Protein AF-A0A6S6RPP6-F1 (afdb_monomer)

Solvent-accessible surface area (backbone atoms only — not comparable to full-atom values): 10732 Å² total; per-residue (Å²): 109,76,65,58,56,52,51,53,47,49,50,55,47,52,50,54,51,51,52,49,51,51,53,51,51,51,51,50,54,52,52,52,51,51,48,52,54,50,53,50,51,50,50,52,51,50,53,52,51,52,52,36,47,52,51,14,30,54,49,13,56,74,74,65,35,52,59,58,68,84,47,103,83,62,79,74,79,58,44,93,80,40,60,35,50,61,6,25,57,53,43,49,52,52,48,51,54,50,65,72,45,61,87,49,77,77,96,42,72,66,59,54,51,51,51,54,50,50,53,53,54,56,55,54,73,74,55,88,81,84,82,76,88,71,85,78,91,66,79,90,72,78,73,95,61,80,90,58,82,60,62,66,60,55,53,53,52,52,50,54,52,50,49,56,53,50,55,54,51,52,53,54,52,50,54,55,53,57,58,66,73,78,114

pLDDT: mean 81.19, std 11.8, range [45.34, 96.12]

Radius of gyration: 47.16 Å; Cα contacts (8 Å, |Δi|>4): 83; chains: 1; bounding box: 105×40×124 Å

Foldseek 3Di:
DVVVVVVVQVVVVVVVLVVVLVVLVVVLVVLVVVLVVVQVVVLVVLVLVLVLLVVLLVVLVVVVFAAQPPDPPDDPPQDPSHGNNRHNPVSVVVSVVCVVCSPPRPPDPVSVVSVVVSVVSVVVSPDDDDDGPDDDPDDPDDPPDDPDDPVVVVVVVVVVVVVVVVVVVVVVVVVVVVVVVVD

Structure (mmCIF, N/CA/C/O backbone):
data_AF-A0A6S6RPP6-F1
#
_entry.id   AF-A0A6S6RPP6-F1
#
loop_
_atom_site.group_PDB
_atom_site.id
_atom_site.type_symbol
_atom_site.label_atom_id
_atom_site.label_alt_id
_atom_site.label_comp_id
_atom_site.label_asym_id
_atom_site.label_entity_id
_atom_site.label_seq_id
_atom_site.pdbx_PDB_ins_code
_atom_site.Cartn_x
_atom_site.Cartn_y
_atom_site.Cartn_z
_atom_site.occupancy
_atom_site.B_iso_or_equiv
_atom_site.auth_seq_id
_atom_site.auth_comp_id
_atom_site.auth_asym_id
_atom_site.auth_atom_id
_atom_site.pdbx_PDB_model_num
ATOM 1 N N . MET A 1 1 ? 20.295 -0.206 -37.609 1.00 62.44 1 MET A N 1
ATOM 2 C CA . MET A 1 1 ? 20.396 0.578 -36.353 1.00 62.44 1 MET A CA 1
ATOM 3 C C . MET A 1 1 ? 19.031 0.950 -35.762 1.00 62.44 1 MET A C 1
ATOM 5 O O . MET A 1 1 ? 18.807 0.695 -34.587 1.00 62.44 1 MET A O 1
ATOM 9 N N . SER A 1 2 ? 18.083 1.463 -36.558 1.00 70.12 2 SER A N 1
ATOM 10 C CA . SER A 1 2 ? 16.724 1.804 -36.088 1.00 70.12 2 SER A CA 1
ATOM 11 C C . SER A 1 2 ? 15.913 0.618 -35.533 1.00 70.12 2 SER A C 1
ATOM 13 O O . SER A 1 2 ? 15.072 0.816 -34.662 1.00 70.12 2 SER A O 1
ATOM 15 N N . GLY A 1 3 ? 16.157 -0.609 -36.012 1.00 77.38 3 GLY A N 1
ATOM 16 C CA . GLY A 1 3 ? 15.549 -1.833 -35.471 1.00 77.38 3 GLY A CA 1
ATOM 17 C C . GLY A 1 3 ? 16.047 -2.183 -34.064 1.00 77.38 3 GLY A C 1
ATOM 18 O O . GLY A 1 3 ? 15.238 -2.387 -33.166 1.00 77.38 3 GLY A O 1
ATOM 19 N N . TYR A 1 4 ? 17.367 -2.151 -33.848 1.00 80.69 4 TYR A N 1
ATOM 20 C CA . TYR A 1 4 ? 17.987 -2.437 -32.547 1.00 80.69 4 TYR A CA 1
ATOM 21 C C . TYR A 1 4 ? 17.535 -1.457 -31.457 1.00 80.69 4 TYR A C 1
ATOM 23 O O . TYR A 1 4 ? 17.132 -1.872 -30.377 1.00 80.69 4 TYR A O 1
ATOM 31 N N . LEU A 1 5 ? 17.493 -0.157 -31.766 1.00 79.44 5 LEU A N 1
ATOM 32 C CA . LEU A 1 5 ? 16.998 0.861 -30.830 1.00 79.44 5 LEU A CA 1
ATOM 33 C C . LEU A 1 5 ? 15.531 0.628 -30.440 1.00 79.44 5 LEU A C 1
ATOM 35 O O . LEU A 1 5 ? 15.146 0.859 -29.298 1.00 79.44 5 LEU A O 1
ATOM 39 N N . ARG A 1 6 ? 14.712 0.133 -31.376 1.00 80.62 6 ARG A N 1
ATOM 40 C CA . ARG A 1 6 ? 13.305 -0.204 -31.125 1.00 80.62 6 ARG A CA 1
ATOM 41 C C . ARG A 1 6 ? 13.165 -1.432 -30.229 1.00 80.62 6 ARG A C 1
ATOM 43 O O . ARG A 1 6 ? 12.315 -1.414 -29.348 1.00 80.62 6 ARG A O 1
ATOM 50 N N . TYR A 1 7 ? 14.013 -2.438 -30.441 1.00 84.38 7 TYR A N 1
ATOM 51 C CA . TYR A 1 7 ? 14.084 -3.652 -29.628 1.00 84.38 7 TYR A CA 1
ATOM 52 C C . TYR A 1 7 ? 14.527 -3.352 -28.190 1.00 84.38 7 TYR A C 1
ATOM 54 O O . TYR A 1 7 ? 13.854 -3.727 -27.232 1.00 84.38 7 TYR A O 1
ATOM 62 N N . VAL A 1 8 ? 15.605 -2.583 -28.020 1.00 83.88 8 VAL A N 1
ATOM 63 C CA . VAL A 1 8 ? 16.066 -2.155 -26.692 1.00 83.88 8 VAL A CA 1
ATOM 64 C C . VAL A 1 8 ? 14.991 -1.314 -25.999 1.00 83.88 8 VAL A C 1
ATOM 66 O O . VAL A 1 8 ? 14.652 -1.569 -24.846 1.00 83.88 8 VAL A O 1
ATOM 69 N N . ALA A 1 9 ? 14.370 -0.370 -26.714 1.00 82.75 9 ALA A N 1
ATOM 70 C CA . ALA A 1 9 ? 13.285 0.436 -26.161 1.00 82.75 9 ALA A CA 1
ATOM 71 C C . ALA A 1 9 ? 12.043 -0.395 -25.785 1.00 82.7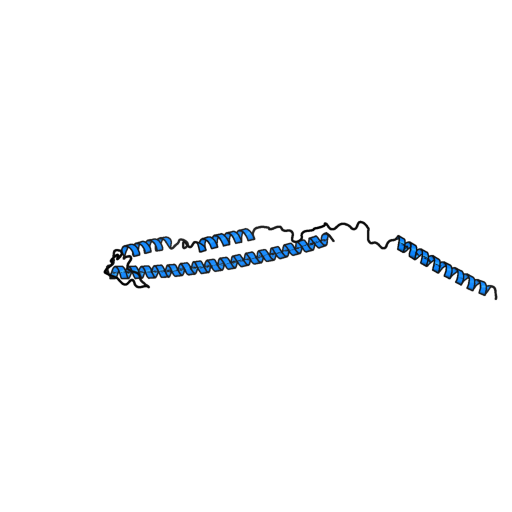5 9 ALA A C 1
ATOM 73 O O . ALA A 1 9 ? 11.370 -0.057 -24.810 1.00 82.75 9 ALA A O 1
ATOM 74 N N . SER A 1 10 ? 11.710 -1.463 -26.521 1.00 84.50 10 SER A N 1
ATOM 75 C CA . SER A 1 10 ? 10.608 -2.356 -26.144 1.00 84.50 10 SER A CA 1
ATOM 76 C C . SER A 1 10 ? 10.938 -3.199 -24.920 1.00 84.50 10 SER A C 1
ATOM 78 O O . SER A 1 10 ? 10.072 -3.339 -24.060 1.00 84.50 10 SER A O 1
ATOM 80 N N . ASN A 1 11 ? 12.170 -3.698 -24.808 1.00 86.06 11 ASN A N 1
ATOM 81 C CA . ASN A 1 11 ? 12.598 -4.508 -23.669 1.00 86.06 11 ASN A CA 1
ATOM 82 C C . ASN A 1 11 ? 12.590 -3.686 -22.379 1.00 86.06 11 ASN A C 1
ATOM 84 O O . ASN A 1 11 ? 11.924 -4.070 -21.423 1.00 86.06 11 ASN A O 1
ATOM 88 N N . ILE A 1 12 ? 13.198 -2.494 -22.400 1.00 85.31 12 ILE A N 1
ATOM 89 C CA . ILE A 1 12 ? 13.186 -1.562 -21.261 1.00 85.31 12 ILE A CA 1
ATOM 90 C C . ILE A 1 12 ? 11.746 -1.217 -20.860 1.00 85.31 12 ILE A C 1
ATOM 92 O O . ILE A 1 12 ? 11.405 -1.175 -19.680 1.00 85.31 12 ILE A O 1
ATOM 96 N N . ARG A 1 13 ? 10.858 -0.995 -21.839 1.00 85.12 13 ARG A N 1
ATOM 97 C CA . ARG A 1 13 ? 9.445 -0.714 -21.557 1.00 85.12 13 ARG A CA 1
ATOM 98 C C . ARG A 1 13 ? 8.756 -1.892 -20.866 1.00 85.12 13 ARG A C 1
ATOM 100 O O . ARG A 1 13 ? 7.974 -1.665 -19.944 1.00 85.12 13 ARG A O 1
ATOM 107 N N . GLN A 1 14 ? 8.990 -3.120 -21.327 1.00 86.56 14 GLN A N 1
ATOM 108 C CA . GLN A 1 14 ? 8.406 -4.317 -20.719 1.00 86.56 14 GLN A CA 1
ATOM 109 C C . GLN A 1 14 ? 8.928 -4.532 -19.298 1.00 86.56 14 GLN A C 1
ATOM 111 O O . GLN A 1 14 ? 8.128 -4.809 -18.408 1.00 86.56 14 GLN A O 1
ATOM 116 N N . GLU A 1 15 ? 10.226 -4.336 -19.077 1.00 87.00 15 GLU A N 1
ATOM 117 C CA . GLU A 1 15 ? 10.868 -4.485 -17.772 1.00 87.00 15 GLU A CA 1
ATOM 118 C C . GLU A 1 15 ? 10.323 -3.483 -16.750 1.00 87.00 15 GLU A C 1
ATOM 120 O O . GLU A 1 15 ? 9.789 -3.891 -15.721 1.00 87.00 15 GLU A O 1
ATOM 125 N N . ILE A 1 16 ? 10.310 -2.188 -17.080 1.00 87.12 16 ILE A N 1
ATOM 126 C CA . ILE A 1 16 ? 9.739 -1.146 -16.210 1.00 87.12 16 ILE A CA 1
ATOM 127 C C . ILE A 1 16 ? 8.251 -1.408 -15.943 1.00 87.12 16 ILE A C 1
ATOM 129 O O . ILE A 1 16 ? 7.768 -1.212 -14.828 1.00 87.12 16 ILE A O 1
ATOM 133 N N . LYS A 1 17 ? 7.492 -1.866 -16.949 1.00 86.69 17 LYS A N 1
ATOM 134 C CA . LYS A 1 17 ? 6.076 -2.215 -16.766 1.00 86.69 17 LYS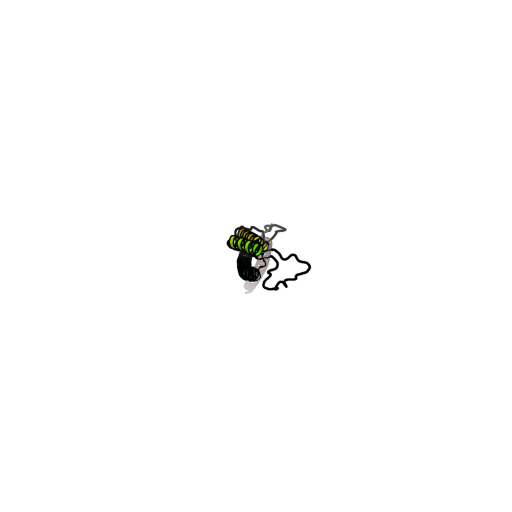 A CA 1
ATOM 135 C C . LYS A 1 17 ? 5.912 -3.393 -15.802 1.00 86.69 17 LYS A C 1
ATOM 137 O O . LYS A 1 17 ? 5.025 -3.356 -14.949 1.00 86.69 17 LYS A O 1
ATOM 142 N N . ALA A 1 18 ? 6.741 -4.427 -15.926 1.00 87.81 18 ALA A N 1
ATOM 143 C CA . ALA A 1 18 ? 6.726 -5.579 -15.032 1.00 87.81 18 ALA A CA 1
ATOM 144 C C . ALA A 1 18 ? 7.113 -5.184 -13.600 1.00 87.81 18 ALA A C 1
ATOM 146 O O . ALA A 1 18 ? 6.423 -5.566 -12.652 1.00 87.81 18 ALA A O 1
ATOM 147 N N . GLU A 1 19 ? 8.152 -4.366 -13.441 1.00 88.88 19 GLU A N 1
ATOM 148 C CA . GLU A 1 19 ? 8.603 -3.859 -12.147 1.00 88.88 19 GLU A CA 1
ATOM 149 C C . GLU A 1 19 ? 7.535 -2.985 -11.478 1.00 88.88 19 GLU A C 1
ATOM 151 O O . GLU A 1 19 ? 7.206 -3.191 -10.307 1.00 88.88 19 GLU A O 1
ATOM 156 N N . LEU A 1 20 ? 6.911 -2.069 -12.225 1.00 87.69 20 LEU A N 1
ATOM 157 C CA . LEU A 1 20 ? 5.833 -1.232 -11.705 1.00 87.69 20 LEU A CA 1
ATOM 158 C C . LEU A 1 20 ? 4.632 -2.076 -11.270 1.00 87.69 20 LEU A C 1
ATOM 160 O O . LEU A 1 20 ? 4.107 -1.877 -10.176 1.00 87.69 20 LEU A O 1
ATOM 164 N N . ASN A 1 21 ? 4.220 -3.050 -12.085 1.00 88.12 21 ASN A N 1
ATOM 165 C CA . ASN A 1 21 ? 3.129 -3.959 -11.739 1.00 88.12 21 ASN A CA 1
ATOM 166 C C . ASN A 1 21 ? 3.441 -4.768 -10.477 1.00 88.12 21 ASN A C 1
ATOM 168 O O . ASN A 1 21 ? 2.568 -4.930 -9.621 1.00 88.12 21 ASN A O 1
ATOM 172 N N . LYS A 1 22 ? 4.682 -5.244 -10.335 1.00 90.19 22 LYS A N 1
ATOM 173 C CA . LYS A 1 22 ? 5.153 -5.935 -9.131 1.00 90.19 22 LYS A CA 1
ATOM 174 C C . LYS A 1 22 ? 5.079 -5.015 -7.915 1.00 90.19 22 LYS A C 1
ATOM 176 O O . LYS A 1 22 ? 4.517 -5.414 -6.898 1.00 90.19 22 LYS A O 1
ATOM 181 N N . LYS A 1 23 ? 5.562 -3.776 -8.031 1.00 90.00 23 LYS A N 1
ATOM 182 C CA . LYS A 1 23 ? 5.540 -2.787 -6.945 1.00 90.00 23 LYS A CA 1
ATOM 183 C C . LYS A 1 23 ? 4.114 -2.402 -6.542 1.00 90.00 23 LYS A C 1
ATOM 185 O O . LYS A 1 23 ? 3.812 -2.364 -5.354 1.00 90.00 23 LYS A O 1
ATOM 190 N N . ILE A 1 24 ? 3.213 -2.193 -7.505 1.00 89.94 24 ILE A N 1
ATOM 191 C CA . ILE A 1 24 ? 1.785 -1.940 -7.246 1.00 89.94 24 ILE A CA 1
ATOM 192 C C . ILE A 1 24 ? 1.150 -3.144 -6.544 1.00 89.94 24 ILE A C 1
ATOM 194 O O . ILE A 1 24 ? 0.452 -2.974 -5.547 1.00 89.94 24 ILE A O 1
ATOM 198 N N . ALA A 1 25 ? 1.400 -4.368 -7.020 1.00 90.06 25 ALA A N 1
ATOM 199 C CA . ALA A 1 25 ? 0.863 -5.576 -6.397 1.00 90.06 25 ALA A CA 1
ATOM 200 C C . ALA A 1 25 ? 1.354 -5.742 -4.950 1.00 90.06 25 ALA A C 1
ATOM 202 O O . ALA A 1 25 ? 0.546 -6.006 -4.060 1.00 90.06 25 ALA A O 1
ATOM 203 N N . GLN A 1 26 ? 2.648 -5.524 -4.703 1.00 92.31 26 GLN A N 1
ATOM 204 C CA . GLN A 1 26 ? 3.227 -5.521 -3.359 1.00 92.31 26 GLN A CA 1
ATOM 205 C C . GLN A 1 26 ? 2.580 -4.452 -2.471 1.00 92.31 26 GLN A C 1
ATOM 207 O O . GLN A 1 26 ? 2.169 -4.757 -1.352 1.00 92.31 26 GLN A O 1
ATOM 212 N N . GLN A 1 27 ? 2.406 -3.230 -2.983 1.00 91.62 27 GLN A N 1
ATOM 213 C CA . GLN A 1 27 ? 1.770 -2.138 -2.247 1.00 91.62 27 GLN A CA 1
ATOM 214 C C . GLN A 1 27 ? 0.307 -2.447 -1.899 1.00 91.62 27 GLN A C 1
ATOM 216 O O . GLN A 1 27 ? -0.134 -2.145 -0.790 1.00 91.62 27 GLN A O 1
ATOM 221 N N . ILE A 1 28 ? -0.445 -3.082 -2.804 1.00 91.12 28 ILE A N 1
ATOM 222 C CA . ILE A 1 28 ? -1.824 -3.522 -2.542 1.00 91.12 28 ILE A CA 1
ATOM 223 C C . ILE A 1 28 ? -1.850 -4.538 -1.400 1.00 91.12 28 ILE A C 1
ATOM 225 O O . ILE A 1 28 ? -2.655 -4.391 -0.481 1.00 91.12 28 ILE A O 1
ATOM 229 N N . VAL A 1 29 ? -0.987 -5.559 -1.444 1.00 93.69 29 VAL A N 1
ATOM 230 C CA . VAL A 1 29 ? -0.919 -6.594 -0.399 1.00 93.69 29 VAL A CA 1
ATOM 231 C C . VAL A 1 29 ? -0.558 -5.973 0.948 1.00 93.69 29 VAL A C 1
ATOM 233 O O . VAL A 1 29 ? -1.244 -6.215 1.937 1.00 93.69 29 VAL A O 1
ATOM 236 N N . TYR A 1 30 ? 0.457 -5.110 0.973 1.00 93.56 30 TYR A N 1
ATOM 237 C CA . TYR A 1 30 ? 0.883 -4.400 2.174 1.00 93.56 30 TYR A CA 1
ATOM 238 C C . TYR A 1 30 ? -0.234 -3.536 2.774 1.00 93.56 30 TYR A C 1
ATOM 240 O O . TYR A 1 30 ? -0.538 -3.635 3.964 1.00 93.56 30 TYR A O 1
ATOM 248 N N . THR A 1 31 ? -0.886 -2.720 1.943 1.00 91.88 31 THR A N 1
ATOM 249 C CA . THR A 1 31 ? -1.951 -1.808 2.383 1.00 91.88 31 THR A CA 1
ATOM 250 C C . THR A 1 31 ? -3.172 -2.583 2.881 1.00 91.88 31 THR A C 1
ATOM 252 O O . THR A 1 31 ? -3.729 -2.241 3.921 1.00 91.88 31 THR A O 1
ATOM 255 N N . LYS A 1 32 ? -3.553 -3.676 2.205 1.00 93.56 32 LYS A N 1
ATOM 256 C CA . LYS A 1 32 ? -4.620 -4.576 2.672 1.00 93.56 32 LYS A CA 1
ATOM 257 C C . LYS A 1 32 ? -4.276 -5.245 4.001 1.00 93.56 32 LYS A C 1
ATOM 259 O O . LYS A 1 32 ? -5.134 -5.314 4.875 1.00 93.56 32 LYS A O 1
ATOM 264 N N . GLY A 1 33 ? -3.035 -5.700 4.175 1.00 93.75 33 GLY A N 1
ATOM 265 C CA . GLY A 1 33 ? -2.568 -6.260 5.444 1.00 93.75 33 GLY A CA 1
ATOM 266 C C . GLY A 1 33 ? -2.694 -5.251 6.586 1.00 93.7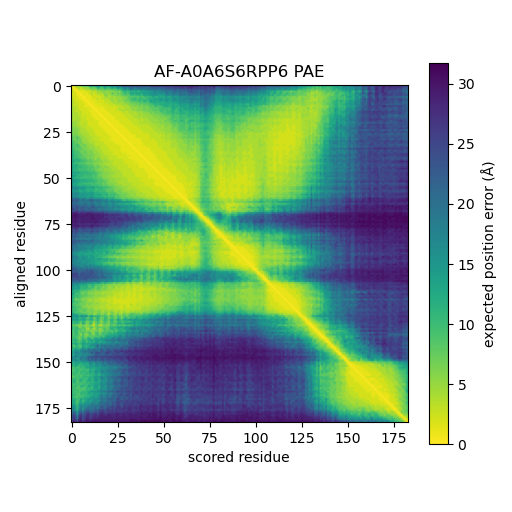5 33 GLY A C 1
ATOM 267 O O . GLY A 1 33 ? -3.302 -5.550 7.613 1.00 93.75 33 GLY A O 1
ATOM 268 N N . LYS A 1 34 ? -2.216 -4.019 6.374 1.00 92.62 34 LYS A N 1
ATOM 269 C CA . LYS A 1 34 ? -2.374 -2.916 7.335 1.00 92.62 34 LYS A CA 1
ATOM 270 C C . LYS A 1 34 ? -3.835 -2.621 7.667 1.00 92.62 34 LYS A C 1
ATOM 272 O O . LYS A 1 34 ? -4.165 -2.469 8.841 1.00 92.62 34 LYS A O 1
ATOM 277 N N . TYR A 1 35 ? -4.702 -2.579 6.658 1.00 92.62 35 TYR A N 1
ATOM 278 C CA . TYR A 1 35 ? -6.136 -2.364 6.839 1.00 92.62 35 TYR A CA 1
ATOM 279 C C . TYR A 1 35 ? -6.765 -3.413 7.765 1.00 92.62 35 TYR A C 1
ATOM 281 O O . TYR A 1 35 ? -7.450 -3.060 8.722 1.00 92.62 35 TYR A O 1
ATOM 289 N N . VAL A 1 36 ? -6.489 -4.701 7.533 1.00 92.19 36 VAL A N 1
ATOM 290 C CA . VAL A 1 36 ? -7.039 -5.803 8.344 1.00 92.19 36 VAL A CA 1
ATOM 291 C C . VAL A 1 36 ? -6.539 -5.750 9.786 1.00 92.19 36 VAL A C 1
ATOM 293 O O . VAL A 1 36 ? -7.332 -5.930 10.713 1.00 92.19 36 VAL A O 1
ATOM 296 N N . ILE A 1 37 ? -5.249 -5.464 9.989 1.00 93.31 37 ILE A N 1
ATOM 297 C CA . ILE A 1 37 ? -4.667 -5.308 11.329 1.00 93.31 37 ILE A CA 1
ATOM 298 C C . ILE A 1 37 ? -5.378 -4.179 12.073 1.00 93.31 37 ILE A C 1
ATOM 300 O O . ILE A 1 37 ? -5.826 -4.374 13.202 1.00 93.31 37 ILE A O 1
ATOM 304 N N . LYS A 1 38 ? -5.540 -3.020 11.427 1.00 90.94 38 LYS A N 1
ATOM 305 C CA . LYS A 1 38 ? -6.182 -1.862 12.047 1.00 90.94 38 LYS A CA 1
ATOM 306 C C . LYS A 1 38 ? -7.656 -2.117 12.357 1.00 90.94 38 LYS A C 1
ATOM 308 O O . LYS A 1 38 ? -8.106 -1.832 13.463 1.00 90.94 38 LYS A O 1
ATOM 313 N N . LEU A 1 39 ? -8.388 -2.715 11.420 1.00 90.44 39 LEU A N 1
ATOM 314 C CA . LEU A 1 39 ? -9.785 -3.097 11.612 1.00 90.44 39 LEU A CA 1
ATOM 315 C C . LEU A 1 39 ? -9.945 -4.069 12.788 1.00 90.44 39 LEU A C 1
ATOM 317 O O . LEU A 1 39 ? -10.844 -3.905 13.609 1.00 90.44 39 LEU A O 1
ATOM 321 N N . THR A 1 40 ? -9.050 -5.049 12.909 1.00 90.50 40 THR A N 1
ATOM 322 C CA . THR A 1 40 ? -9.052 -6.002 14.028 1.00 90.50 40 THR A CA 1
ATOM 323 C C . THR A 1 40 ? -8.732 -5.316 15.354 1.00 90.50 40 THR A C 1
ATOM 325 O O . THR A 1 40 ? -9.429 -5.538 16.342 1.00 90.50 40 THR A O 1
ATOM 328 N N . ALA A 1 41 ? -7.725 -4.441 15.383 1.00 91.12 41 ALA A N 1
ATOM 329 C CA . ALA A 1 41 ? -7.368 -3.675 16.574 1.00 91.12 41 ALA A CA 1
ATOM 330 C C . ALA A 1 41 ? -8.535 -2.800 17.055 1.00 91.12 41 ALA A C 1
ATOM 332 O O . ALA A 1 41 ? -8.844 -2.783 18.245 1.00 91.12 41 ALA A O 1
ATOM 333 N N . LEU A 1 42 ? -9.234 -2.144 16.128 1.00 88.94 42 LEU A N 1
ATOM 334 C CA . LEU A 1 42 ? -10.382 -1.301 16.437 1.00 88.94 42 LEU A CA 1
ATOM 335 C C . LEU A 1 42 ? -11.575 -2.119 16.945 1.00 88.94 42 LEU A C 1
ATOM 337 O O . LEU A 1 42 ? -12.190 -1.741 17.937 1.00 88.94 42 LEU A O 1
ATOM 341 N N . LYS A 1 43 ? -11.853 -3.283 16.344 1.00 88.50 43 LYS A N 1
ATOM 342 C CA . LYS A 1 43 ? -12.854 -4.233 16.862 1.00 88.50 43 LYS A CA 1
ATOM 343 C C . LYS A 1 43 ? -12.523 -4.696 18.280 1.00 88.50 43 LYS A C 1
ATOM 345 O O . LYS A 1 43 ? -13.406 -4.734 19.133 1.00 88.50 43 LYS A O 1
ATOM 350 N N . ASN A 1 44 ? -11.257 -5.004 18.553 1.00 90.25 44 ASN A N 1
ATOM 351 C CA . ASN A 1 44 ? -10.810 -5.407 19.885 1.00 90.25 44 ASN A CA 1
ATOM 352 C C . ASN A 1 44 ? -10.962 -4.273 20.903 1.00 90.25 44 ASN A C 1
ATOM 354 O O . ASN A 1 44 ? -11.497 -4.504 21.986 1.00 90.25 44 ASN A O 1
ATOM 358 N N . ALA A 1 45 ? -10.552 -3.054 20.548 1.00 88.81 45 ALA A N 1
ATOM 359 C CA . ALA A 1 45 ? -10.722 -1.875 21.392 1.00 88.81 45 ALA A CA 1
ATOM 360 C C . ALA A 1 45 ? -12.203 -1.610 21.693 1.00 88.81 45 ALA A C 1
ATOM 362 O O . ALA A 1 45 ? -12.569 -1.382 22.843 1.00 88.81 45 ALA A O 1
ATOM 363 N N . ASN A 1 46 ? -13.069 -1.728 20.684 1.00 87.94 46 ASN A N 1
ATOM 364 C CA . ASN A 1 46 ? -14.507 -1.546 20.848 1.00 87.94 46 ASN A CA 1
ATOM 365 C C . ASN A 1 46 ? -15.115 -2.639 21.745 1.00 87.94 46 ASN A C 1
ATOM 367 O O . ASN A 1 46 ? -15.885 -2.340 22.653 1.00 87.94 46 ASN A O 1
ATOM 371 N N . ARG A 1 47 ? -14.691 -3.902 21.586 1.00 89.00 47 ARG A N 1
ATOM 372 C CA . ARG A 1 47 ? -15.086 -5.007 22.478 1.00 89.00 47 ARG A CA 1
ATOM 373 C C . ARG A 1 47 ? -14.713 -4.720 23.932 1.00 89.00 47 ARG A C 1
ATOM 375 O O . ARG A 1 47 ? -15.532 -4.940 24.819 1.00 89.00 47 ARG A O 1
ATOM 382 N N . VAL A 1 48 ? -13.499 -4.229 24.180 1.00 90.00 48 VAL A N 1
ATOM 383 C CA . VAL A 1 48 ? -13.053 -3.838 25.527 1.00 90.00 48 VAL A CA 1
ATOM 384 C C . VAL A 1 48 ? -13.891 -2.673 26.055 1.00 90.00 48 VAL A C 1
ATOM 386 O O . VAL A 1 48 ? -14.359 -2.737 27.189 1.00 90.00 48 VAL A O 1
ATOM 389 N N . ALA A 1 49 ? -14.144 -1.648 25.239 1.00 87.38 49 ALA A N 1
ATOM 390 C CA . ALA A 1 49 ? -14.962 -0.498 25.619 1.00 87.38 49 ALA A CA 1
ATOM 391 C C . ALA A 1 49 ? -16.402 -0.896 25.983 1.00 87.38 49 ALA A C 1
ATOM 393 O O . ALA A 1 49 ? -16.930 -0.414 26.982 1.00 87.38 49 ALA A O 1
ATOM 394 N N . VAL A 1 50 ? -17.017 -1.817 25.234 1.00 89.44 50 VAL A N 1
ATOM 395 C CA . VAL A 1 50 ? -18.351 -2.362 25.538 1.00 89.44 50 VAL A CA 1
ATOM 396 C C . VAL A 1 50 ? -18.357 -3.097 26.876 1.00 89.44 50 VAL A C 1
ATOM 398 O O . VAL A 1 50 ? -19.260 -2.884 27.679 1.00 89.44 50 VAL A O 1
ATOM 401 N N . GLN A 1 51 ? -17.354 -3.937 27.147 1.00 90.12 51 GLN A N 1
ATOM 402 C CA . GLN A 1 51 ? -17.260 -4.649 28.427 1.00 90.12 51 GLN A CA 1
ATOM 403 C C . GLN A 1 51 ? -17.075 -3.680 29.599 1.00 90.12 51 GLN A C 1
ATOM 405 O O . GLN A 1 51 ? -17.775 -3.786 30.603 1.00 90.12 51 GLN A O 1
ATOM 410 N N . ARG A 1 52 ? -16.206 -2.675 29.441 1.00 89.62 52 ARG A N 1
ATOM 411 C CA . ARG A 1 52 ? -16.044 -1.607 30.436 1.00 89.62 52 ARG A CA 1
ATOM 412 C C . ARG A 1 52 ? -17.353 -0.859 30.676 1.00 89.62 52 ARG A C 1
A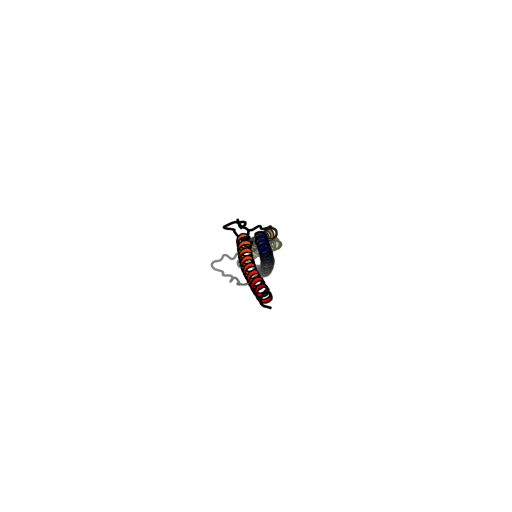TOM 414 O O . ARG A 1 52 ? -17.734 -0.666 31.821 1.00 89.62 52 ARG A O 1
ATOM 421 N N . LEU A 1 53 ? -18.087 -0.524 29.614 1.00 89.81 53 LEU A N 1
ATOM 422 C CA . LEU A 1 53 ? -19.373 0.165 29.713 1.00 89.81 53 LEU A CA 1
ATOM 423 C C . LEU A 1 53 ? -20.440 -0.679 30.431 1.00 89.81 53 LEU A C 1
ATOM 425 O O . LEU A 1 53 ? -21.204 -0.138 31.228 1.00 89.81 53 LEU A O 1
ATOM 429 N N . LYS A 1 54 ? -20.478 -1.997 30.191 1.00 91.06 54 LYS A N 1
ATOM 430 C CA . LYS A 1 54 ? -21.359 -2.935 30.911 1.00 91.06 54 LYS A CA 1
ATOM 431 C C . LYS A 1 54 ? -21.027 -3.002 32.402 1.00 91.06 54 LYS A C 1
ATOM 433 O O . LYS A 1 54 ? -21.936 -2.964 33.232 1.00 91.06 54 LYS A O 1
ATOM 438 N N . ASN A 1 55 ? -19.741 -3.039 32.744 1.00 90.94 55 ASN A N 1
ATOM 439 C CA . ASN A 1 55 ? -19.289 -3.022 34.134 1.00 90.94 55 ASN A CA 1
ATOM 440 C C . ASN A 1 55 ? -19.654 -1.693 34.813 1.00 90.94 55 ASN A C 1
ATOM 442 O O . ASN A 1 55 ? -20.302 -1.712 35.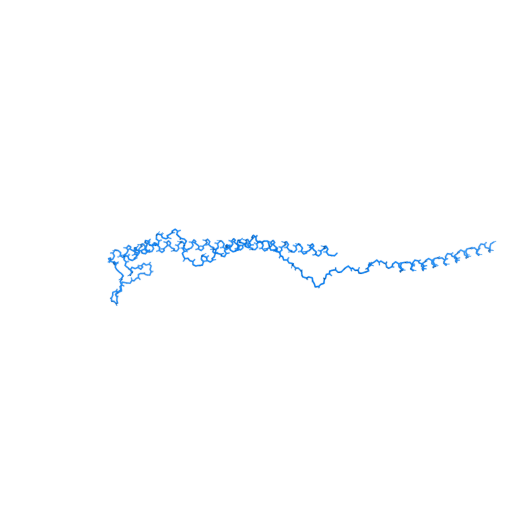856 1.00 90.94 55 ASN A O 1
ATOM 446 N N . SER A 1 56 ? -19.358 -0.551 34.181 1.00 88.50 56 SER A N 1
ATOM 447 C CA . SER A 1 56 ? -19.778 0.781 34.644 1.00 88.50 56 SER A CA 1
ATOM 448 C C . SER A 1 56 ? -21.285 0.871 34.875 1.00 88.50 56 SER A C 1
ATOM 450 O O . SER A 1 56 ? -21.724 1.398 35.892 1.00 88.50 56 SER A O 1
ATOM 452 N N . LEU A 1 57 ? -22.097 0.335 33.957 1.00 90.06 57 LEU A N 1
ATOM 453 C CA . LEU A 1 57 ? -23.552 0.313 34.100 1.00 90.06 57 LEU A CA 1
ATOM 454 C C . LEU A 1 57 ? -23.988 -0.496 35.330 1.00 90.06 57 LEU A C 1
ATOM 456 O O . LEU A 1 57 ? -24.824 -0.025 36.099 1.00 90.06 57 LEU A O 1
ATOM 460 N N . THR A 1 58 ? -23.401 -1.677 35.531 1.00 89.38 58 THR A N 1
ATOM 461 C CA . THR A 1 58 ? -23.696 -2.557 36.675 1.00 89.38 58 THR A CA 1
ATOM 462 C C . THR A 1 58 ? -23.328 -1.883 37.999 1.00 89.38 58 THR A C 1
ATOM 464 O O . THR A 1 58 ? -24.111 -1.906 38.951 1.00 89.38 58 THR A O 1
ATOM 467 N N . ILE A 1 59 ? -22.169 -1.222 38.053 1.00 86.81 59 ILE A N 1
ATOM 468 C CA . ILE A 1 59 ? -21.717 -0.482 39.236 1.00 86.81 59 ILE A CA 1
ATOM 469 C C . ILE A 1 59 ? -22.655 0.702 39.496 1.00 86.81 59 ILE A C 1
ATOM 471 O O . ILE A 1 59 ? -23.172 0.821 40.603 1.00 86.81 59 ILE A O 1
ATOM 475 N N . ALA A 1 60 ? -22.956 1.521 38.479 1.00 86.81 60 ALA A N 1
ATOM 476 C CA . ALA A 1 60 ? -23.849 2.677 38.598 1.00 86.81 60 ALA A CA 1
ATOM 477 C C . ALA A 1 60 ? -25.257 2.289 39.085 1.00 86.81 60 ALA A C 1
ATOM 479 O O . ALA A 1 60 ? -25.838 2.985 39.919 1.00 86.81 60 ALA A O 1
ATOM 480 N N . GLN A 1 61 ? -25.793 1.159 38.608 1.00 87.56 61 GLN A N 1
ATOM 481 C CA . GLN A 1 61 ? -27.054 0.595 39.099 1.00 87.56 61 GLN A CA 1
ATOM 482 C C . GLN A 1 61 ? -26.955 0.162 40.566 1.00 87.56 61 GLN A C 1
ATOM 484 O O . GLN A 1 61 ? -27.867 0.446 41.339 1.00 87.56 61 GLN A O 1
ATOM 489 N N . SER A 1 62 ? -25.844 -0.469 40.955 1.00 86.69 62 SER A N 1
ATOM 490 C CA . SER A 1 62 ? -25.618 -0.958 42.322 1.00 86.69 62 SER A CA 1
ATOM 491 C C . SER A 1 62 ? -25.483 0.178 43.339 1.00 86.69 62 SER A C 1
ATOM 493 O O . SER A 1 62 ? -25.990 0.067 44.451 1.00 86.69 62 SER A O 1
ATOM 495 N N . VAL A 1 63 ? -24.853 1.293 42.956 1.00 84.62 63 VAL A N 1
ATOM 496 C CA . VAL A 1 63 ? -24.718 2.489 43.809 1.00 84.62 63 VAL A CA 1
ATOM 497 C C . VAL A 1 63 ? -25.908 3.454 43.703 1.00 84.62 63 VAL A C 1
ATOM 499 O O . VAL A 1 63 ? -25.913 4.504 44.339 1.00 84.62 63 VAL A O 1
ATOM 502 N N . GLY A 1 64 ? -26.926 3.127 42.898 1.00 81.50 64 GLY A N 1
ATOM 503 C CA . GLY A 1 64 ? -28.141 3.935 42.752 1.00 81.50 64 GLY A CA 1
ATOM 504 C C . GLY A 1 64 ? -27.971 5.242 41.963 1.00 81.50 64 GLY A C 1
ATOM 505 O O . GLY A 1 64 ? -28.839 6.115 42.024 1.00 81.50 64 GLY A O 1
ATOM 506 N N . VAL A 1 65 ? -26.889 5.392 41.194 1.00 82.56 65 VAL A N 1
ATOM 507 C CA . VAL A 1 65 ? -26.596 6.598 40.404 1.00 82.56 65 VAL A CA 1
ATOM 508 C C . VAL A 1 65 ? -27.341 6.536 39.068 1.00 82.56 65 VAL A C 1
ATOM 510 O O . VAL A 1 65 ? -26.855 5.999 38.073 1.00 82.56 65 VAL A O 1
ATOM 513 N N . LYS A 1 66 ? -28.562 7.084 39.047 1.00 80.81 66 LYS A N 1
ATOM 514 C CA . LYS A 1 66 ? -29.446 7.054 37.863 1.00 80.81 66 LYS A CA 1
ATOM 515 C C . LYS A 1 66 ? -29.183 8.175 36.857 1.00 80.81 66 LYS A C 1
ATOM 517 O O . LYS A 1 66 ? -29.164 7.925 35.654 1.00 80.81 66 LYS A O 1
ATOM 522 N N . LYS A 1 67 ? -28.984 9.398 37.354 1.00 81.25 67 LYS A N 1
ATOM 523 C CA . LYS A 1 67 ? -28.784 10.621 36.559 1.00 81.25 67 LYS A CA 1
ATOM 524 C C . LYS A 1 67 ? -27.310 11.041 36.572 1.00 81.25 67 LYS A C 1
ATOM 526 O O . LYS A 1 67 ? -26.604 10.644 37.500 1.00 81.25 67 LYS A O 1
ATOM 531 N N . PRO A 1 68 ? -26.857 11.851 35.595 1.00 80.25 68 PRO A N 1
ATOM 532 C CA . PRO A 1 68 ? -25.501 12.379 35.596 1.00 80.25 68 PRO A CA 1
ATOM 533 C C . PRO A 1 68 ? -25.218 13.109 36.909 1.00 80.25 68 PRO A C 1
ATOM 535 O O . PRO A 1 68 ? -25.998 13.978 37.315 1.00 80.25 68 PRO A O 1
ATOM 538 N N . VAL A 1 69 ? -24.122 12.762 37.578 1.00 70.88 69 VAL A N 1
ATOM 539 C CA . VAL A 1 69 ? -23.710 13.449 38.805 1.00 70.88 69 VAL A CA 1
ATOM 540 C C . VAL A 1 69 ? -23.039 14.759 38.421 1.00 70.88 69 VAL A C 1
ATOM 542 O O . VAL A 1 69 ? -21.857 14.832 38.114 1.00 70.88 69 VAL A O 1
ATOM 545 N N . SER A 1 70 ? -23.840 15.816 38.383 1.00 59.62 70 SER A N 1
ATOM 546 C CA . SER A 1 70 ? -23.367 17.183 38.210 1.00 59.62 70 SER A CA 1
ATOM 547 C C . SER A 1 70 ? -23.419 17.865 39.568 1.00 59.62 70 SER A C 1
ATOM 549 O O . SER A 1 70 ? -24.339 18.633 39.840 1.00 59.62 70 SER A O 1
ATOM 551 N N . THR A 1 71 ? -22.474 17.551 40.454 1.00 51.28 71 THR A N 1
ATOM 552 C CA . THR A 1 71 ? -22.480 18.149 41.792 1.00 51.28 71 THR A CA 1
ATOM 553 C C . THR A 1 71 ? -21.091 18.616 42.185 1.00 51.28 71 THR A C 1
ATOM 555 O O . THR A 1 71 ? -20.223 17.819 42.520 1.00 51.28 71 THR A O 1
ATOM 558 N N . THR A 1 72 ? -20.936 19.937 42.247 1.00 50.94 72 THR A N 1
ATOM 559 C CA . THR A 1 72 ? -19.778 20.705 42.736 1.00 50.94 72 THR A CA 1
ATOM 560 C C . THR A 1 72 ? -19.306 20.315 44.154 1.00 50.94 72 THR A C 1
ATOM 562 O O . THR A 1 72 ? -18.261 20.778 44.588 1.00 50.94 72 THR A O 1
ATOM 565 N N . HIS A 1 73 ? -20.047 19.462 44.878 1.00 48.94 73 HIS A N 1
ATOM 566 C CA . HIS A 1 73 ? -19.798 19.134 46.290 1.00 48.94 73 HIS A CA 1
ATOM 567 C C . HIS A 1 73 ? -19.822 17.633 46.638 1.00 48.94 73 HIS A C 1
ATOM 569 O O . HIS A 1 73 ? -19.434 17.283 47.745 1.00 48.94 73 HIS A O 1
ATOM 575 N N . ASN A 1 74 ? -20.208 16.743 45.711 1.00 51.88 74 ASN A N 1
ATOM 576 C CA . ASN A 1 74 ? -20.188 15.289 45.919 1.00 51.88 74 ASN A CA 1
ATOM 577 C C . ASN A 1 74 ? -19.400 14.645 44.776 1.00 51.88 74 ASN A C 1
ATOM 579 O O . ASN A 1 74 ? -19.981 14.175 43.797 1.00 51.88 74 ASN A O 1
ATOM 583 N N . PHE A 1 75 ? -18.072 14.657 44.887 1.00 53.38 75 PHE A N 1
ATOM 584 C CA . PHE A 1 75 ? -17.211 13.905 43.981 1.00 53.38 75 PHE A CA 1
ATOM 585 C C . PHE A 1 75 ? -17.406 12.414 44.255 1.00 53.38 75 PHE A C 1
ATOM 587 O O . PHE A 1 75 ? -16.753 11.836 45.121 1.00 53.38 75 PHE A O 1
ATOM 594 N N . ILE A 1 76 ? -18.299 11.777 43.499 1.00 57.31 76 ILE A N 1
ATOM 595 C CA . ILE A 1 76 ? -18.093 10.365 43.198 1.00 57.31 76 ILE A CA 1
ATOM 596 C C . ILE A 1 76 ? -16.775 10.336 42.426 1.00 57.31 76 ILE A C 1
ATOM 598 O O . ILE A 1 76 ? -16.699 10.894 41.332 1.00 57.31 76 ILE A O 1
ATOM 602 N N . GLN A 1 77 ? -15.716 9.805 43.042 1.00 58.25 77 GLN A N 1
ATOM 603 C CA . GLN A 1 77 ? -14.459 9.590 42.335 1.00 58.25 77 GLN A CA 1
ATOM 604 C C . GLN A 1 77 ? -14.756 8.622 41.198 1.00 58.25 77 GLN A C 1
ATOM 606 O O . GLN A 1 77 ? -15.092 7.463 41.433 1.00 58.25 77 GLN A O 1
ATOM 611 N N . ASP A 1 78 ? -14.719 9.148 39.978 1.00 65.62 78 ASP A N 1
ATOM 612 C CA . ASP A 1 78 ? -14.868 8.342 38.781 1.00 65.62 78 ASP A CA 1
ATOM 613 C C . ASP A 1 78 ? -13.629 7.448 38.706 1.00 65.62 78 ASP A C 1
ATOM 615 O O . ASP A 1 78 ? -12.500 7.943 38.650 1.00 65.62 78 ASP A O 1
ATOM 619 N N . ASP A 1 79 ? -13.833 6.135 38.778 1.00 67.94 79 ASP A N 1
ATOM 620 C CA . ASP A 1 79 ? -12.756 5.187 38.531 1.00 67.94 79 ASP A CA 1
ATOM 621 C C . ASP A 1 79 ? -12.272 5.391 37.088 1.00 67.94 79 ASP A C 1
ATOM 623 O O . ASP A 1 79 ? -13.079 5.469 36.154 1.00 67.94 79 ASP A O 1
ATOM 627 N N . LEU A 1 80 ? -10.952 5.483 36.903 1.00 69.12 80 LEU A N 1
ATOM 628 C CA . LEU A 1 80 ? -10.334 5.648 35.590 1.00 69.12 80 LEU A CA 1
ATOM 629 C C . LEU A 1 80 ? -10.712 4.490 34.649 1.00 69.12 80 LEU A C 1
ATOM 631 O O . LEU A 1 80 ? -10.797 4.677 33.432 1.00 69.12 80 LEU A O 1
ATOM 635 N N . ASP A 1 81 ? -10.951 3.299 35.206 1.00 74.44 81 ASP A N 1
ATOM 636 C CA . ASP A 1 81 ? -11.337 2.113 34.445 1.00 74.44 81 ASP A CA 1
ATOM 637 C C . ASP A 1 81 ? -12.856 1.972 34.251 1.00 74.44 81 ASP A C 1
ATOM 639 O O . ASP A 1 81 ? -13.281 1.440 33.215 1.00 74.44 81 ASP A O 1
ATOM 643 N N . TYR A 1 82 ? -13.670 2.481 35.185 1.00 79.31 82 TYR A N 1
ATOM 644 C CA . TYR A 1 82 ? -15.131 2.325 35.192 1.00 79.31 82 TYR A CA 1
ATOM 645 C C . TYR A 1 82 ? -15.866 3.618 35.567 1.00 79.31 82 TYR A C 1
ATOM 647 O O . TYR A 1 82 ? -16.386 3.744 36.679 1.00 79.31 82 TYR A O 1
ATOM 655 N N . PRO A 1 83 ? -16.008 4.561 34.622 1.00 79.62 83 PRO A N 1
ATOM 656 C CA . PRO A 1 83 ? -16.706 5.801 34.898 1.00 79.62 83 PRO A CA 1
ATOM 657 C C . PRO A 1 83 ? -18.199 5.542 35.130 1.00 79.62 83 PRO A C 1
ATOM 659 O O . PRO A 1 83 ? -18.869 4.914 34.302 1.00 79.62 83 PRO A O 1
ATOM 662 N N . ILE A 1 84 ? -18.726 6.032 36.247 1.00 82.38 84 ILE A N 1
ATOM 663 C CA . ILE A 1 84 ? -20.133 5.939 36.661 1.00 82.38 84 ILE A CA 1
ATOM 664 C C . ILE A 1 84 ? -20.817 7.308 36.706 1.00 82.38 84 ILE A C 1
ATOM 666 O O . ILE A 1 84 ? -22.044 7.374 36.803 1.00 82.38 84 ILE A O 1
ATOM 670 N N . ALA A 1 85 ? -20.058 8.398 36.559 1.00 79.88 85 ALA A N 1
ATOM 671 C CA . ALA A 1 85 ? -20.559 9.764 36.681 1.00 79.88 85 ALA A CA 1
ATOM 672 C C . ALA A 1 85 ? -21.679 10.125 35.686 1.00 79.88 85 ALA A C 1
ATOM 674 O O . ALA A 1 85 ? -22.527 10.967 35.975 1.00 79.88 85 ALA A O 1
ATOM 675 N N . LEU A 1 86 ? -21.722 9.469 34.523 1.00 82.06 86 LEU A N 1
ATOM 676 C CA . LEU A 1 86 ? -22.752 9.697 33.504 1.00 82.06 86 LEU A CA 1
ATOM 677 C C . LEU A 1 86 ? -24.145 9.179 33.932 1.00 82.06 86 LEU A C 1
ATOM 679 O O . LEU A 1 86 ? -25.159 9.628 33.398 1.00 82.06 86 LEU A O 1
ATOM 683 N N . GLY A 1 87 ? -24.204 8.273 34.913 1.00 84.62 87 GLY A N 1
ATOM 684 C CA . GLY A 1 87 ? -25.431 7.658 35.414 1.00 84.62 87 GLY A CA 1
ATOM 685 C C . GLY A 1 87 ? -25.930 6.480 34.574 1.00 84.62 87 GLY A C 1
ATOM 686 O O . GLY A 1 87 ? -25.670 6.372 33.372 1.00 84.62 87 GLY A O 1
ATOM 687 N N . SER A 1 88 ? -26.664 5.569 35.215 1.00 87.00 88 SER A N 1
ATOM 688 C CA . SER A 1 88 ? -27.086 4.301 34.610 1.00 87.00 88 SER A CA 1
ATOM 689 C C . SER A 1 88 ? -27.970 4.477 33.371 1.00 87.00 88 SER A C 1
ATOM 691 O O . SER A 1 88 ? -27.857 3.696 32.431 1.00 87.00 88 SER A O 1
ATOM 693 N N . GLU A 1 89 ? -28.837 5.494 33.329 1.00 87.31 89 GLU A N 1
ATOM 694 C CA . GLU A 1 89 ? -29.747 5.719 32.191 1.00 87.31 89 GLU A CA 1
ATOM 695 C C . GLU A 1 89 ? -28.985 6.087 30.911 1.00 87.31 89 GLU A C 1
ATOM 697 O O . GLU A 1 89 ? -29.222 5.526 29.838 1.00 87.31 89 GLU A O 1
ATOM 702 N N . ALA A 1 90 ? -28.024 7.002 31.026 1.00 87.62 90 ALA A N 1
ATOM 703 C CA . ALA A 1 90 ? -27.219 7.443 29.897 1.00 87.62 90 ALA A CA 1
ATOM 704 C C . ALA A 1 90 ? -26.182 6.385 29.484 1.00 87.62 90 ALA A C 1
ATOM 706 O O . ALA A 1 90 ? -25.975 6.179 28.285 1.00 87.62 90 ALA A O 1
ATOM 707 N N . LEU A 1 91 ? -25.591 5.653 30.440 1.00 89.06 91 LEU A N 1
ATOM 708 C CA . LEU A 1 91 ? -24.719 4.506 30.152 1.00 89.06 91 LEU A CA 1
ATOM 709 C C . LEU A 1 91 ? -25.477 3.390 29.412 1.00 89.06 91 LEU A C 1
ATOM 711 O O . LEU A 1 91 ? -24.967 2.876 28.418 1.00 89.06 91 LEU A O 1
ATOM 715 N N . ALA A 1 92 ? -26.709 3.067 29.822 1.00 89.31 92 ALA A N 1
ATOM 716 C CA . ALA A 1 92 ? -27.551 2.076 29.148 1.00 89.31 92 ALA A CA 1
ATOM 717 C C . ALA A 1 92 ? -27.922 2.506 27.722 1.00 89.31 92 ALA A C 1
ATOM 719 O O . ALA A 1 92 ? -27.841 1.706 26.790 1.00 89.31 92 ALA A O 1
ATOM 720 N N . LYS A 1 93 ? -28.267 3.784 27.518 1.00 89.25 93 LYS A N 1
ATOM 721 C CA . LYS A 1 93 ? -28.578 4.302 26.180 1.00 89.25 93 LYS A CA 1
ATOM 722 C C . LYS A 1 93 ? -27.352 4.304 25.267 1.00 89.25 93 LYS A C 1
ATOM 724 O O . LYS A 1 93 ? -27.458 3.928 24.103 1.00 89.25 93 LYS A O 1
ATOM 729 N N . LYS A 1 94 ? -26.180 4.665 25.797 1.00 88.06 94 LYS A N 1
ATOM 730 C CA . LYS A 1 94 ? -24.904 4.577 25.074 1.00 88.06 94 LYS A CA 1
ATOM 731 C C . LYS A 1 94 ? -24.572 3.132 24.699 1.00 88.06 94 LYS A C 1
ATOM 733 O O . LYS A 1 94 ? -24.158 2.892 23.569 1.00 88.06 94 LYS A O 1
ATOM 738 N N . LEU A 1 95 ? -24.793 2.181 25.608 1.00 88.88 95 LEU A N 1
ATOM 739 C CA . LEU A 1 95 ? -24.598 0.757 25.343 1.00 88.88 95 LEU A CA 1
ATOM 740 C C . LEU A 1 95 ? -25.521 0.274 24.219 1.00 88.88 95 LEU A C 1
ATOM 742 O O . LEU A 1 95 ? -25.032 -0.325 23.269 1.00 88.88 95 LEU A O 1
ATOM 746 N N . ALA A 1 96 ? -26.810 0.618 24.272 1.00 87.50 96 ALA A N 1
ATOM 747 C CA . ALA A 1 96 ? -27.775 0.259 23.234 1.00 87.50 96 ALA A CA 1
ATOM 748 C C . ALA A 1 96 ? -27.387 0.815 21.851 1.00 87.50 96 ALA A C 1
ATOM 750 O O . ALA A 1 96 ? -27.465 0.098 20.858 1.00 87.50 96 ALA A O 1
ATOM 751 N N . ILE A 1 97 ? -26.902 2.063 21.782 1.00 85.94 97 ILE A N 1
ATOM 752 C CA . ILE A 1 97 ? -26.415 2.665 20.528 1.00 85.94 97 ILE A CA 1
ATOM 753 C C . ILE A 1 97 ? -25.205 1.897 19.979 1.00 85.94 97 ILE A C 1
ATOM 755 O O . ILE A 1 97 ? -25.117 1.668 18.774 1.00 85.94 97 ILE A O 1
ATOM 759 N N . ILE A 1 98 ? -24.255 1.512 20.833 1.00 82.75 98 ILE A N 1
ATOM 760 C CA . ILE A 1 98 ? -23.045 0.799 20.397 1.00 82.75 98 ILE A CA 1
ATOM 761 C C . ILE A 1 98 ? -23.381 -0.636 19.975 1.00 82.75 98 ILE A C 1
ATOM 763 O O . ILE A 1 98 ? -22.876 -1.099 18.957 1.00 82.75 98 ILE A O 1
ATOM 767 N N . GLU A 1 99 ? -24.256 -1.326 20.709 1.00 82.19 99 GLU A N 1
ATOM 768 C CA . GLU A 1 99 ? -24.702 -2.681 20.368 1.00 82.19 99 GLU A CA 1
ATOM 769 C C . GLU A 1 99 ? -25.523 -2.709 19.072 1.00 82.19 99 GLU A C 1
ATOM 771 O O . GLU A 1 99 ? -25.337 -3.614 18.263 1.00 82.19 99 GLU A O 1
ATOM 776 N N . GLN A 1 100 ? -26.353 -1.694 18.815 1.00 80.62 100 GLN A N 1
ATOM 777 C CA . GLN A 1 100 ? -27.094 -1.564 17.557 1.00 80.62 100 GLN A CA 1
ATOM 778 C C . GLN A 1 100 ? -26.175 -1.290 16.354 1.00 80.62 100 GLN A C 1
ATOM 780 O O . GLN A 1 100 ? -26.452 -1.740 15.246 1.00 80.62 100 GLN A O 1
ATOM 785 N N . ASN A 1 101 ? -25.074 -0.563 16.562 1.00 71.06 101 ASN A N 1
ATOM 786 C CA . ASN A 1 101 ? -24.118 -0.213 15.506 1.00 71.06 101 ASN A CA 1
ATOM 787 C C . ASN A 1 101 ? -22.954 -1.208 15.370 1.00 71.06 101 ASN A C 1
ATOM 789 O O . ASN A 1 101 ? -22.051 -0.974 14.571 1.00 71.06 101 ASN A O 1
ATOM 793 N N . ASN A 1 102 ? -22.949 -2.308 16.127 1.00 66.06 102 ASN A N 1
ATOM 794 C CA . ASN A 1 102 ? -21.818 -3.240 16.201 1.00 66.06 102 ASN A CA 1
ATOM 795 C C . ASN A 1 102 ? -21.517 -3.942 14.857 1.00 66.06 102 ASN A C 1
ATOM 797 O O . ASN A 1 102 ? -20.382 -4.350 14.610 1.00 66.06 102 ASN A O 1
ATOM 801 N N . ASP A 1 103 ? -22.521 -4.036 13.978 1.00 57.81 103 ASP A N 1
ATOM 802 C CA . ASP A 1 103 ? -22.394 -4.609 12.632 1.00 57.81 103 ASP A CA 1
ATOM 803 C C . ASP A 1 103 ? -21.886 -3.610 11.581 1.00 57.81 103 ASP A C 1
ATOM 805 O O . ASP A 1 103 ? -21.430 -4.013 10.507 1.00 57.81 103 ASP A O 1
ATOM 809 N N . GLN A 1 104 ? -21.931 -2.306 11.865 1.00 62.06 104 GLN A N 1
ATOM 810 C CA . GLN A 1 104 ? -21.405 -1.295 10.953 1.00 62.06 104 GLN A CA 1
ATOM 811 C C . GLN A 1 104 ? -19.896 -1.151 11.143 1.00 62.06 104 GLN A C 1
ATOM 813 O O . GLN A 1 104 ? -19.365 -1.257 12.251 1.00 62.06 104 GLN A O 1
ATOM 818 N N . LEU A 1 105 ? -19.183 -0.923 10.033 1.00 63.91 105 LEU A N 1
ATOM 819 C CA . LEU A 1 105 ? -17.755 -0.625 10.086 1.00 63.91 105 LEU A CA 1
ATOM 820 C C . LEU A 1 105 ? -17.537 0.503 11.107 1.00 63.91 105 LEU A C 1
ATOM 822 O O . LEU A 1 105 ? -18.276 1.490 11.056 1.00 63.91 105 LEU A O 1
ATOM 826 N N . PRO A 1 106 ? -16.542 0.391 12.006 1.00 66.31 106 PRO A N 1
ATOM 827 C CA . PRO A 1 106 ? -16.230 1.483 12.907 1.00 66.31 106 PRO A CA 1
ATOM 828 C C . PRO A 1 106 ? -16.069 2.768 12.097 1.00 66.31 106 PRO A C 1
ATOM 830 O O . PRO A 1 106 ? -15.363 2.766 11.083 1.00 66.31 106 PRO A O 1
ATOM 833 N N . LEU A 1 107 ? -16.737 3.837 12.527 1.00 69.75 107 LEU A N 1
ATOM 834 C CA . LEU A 1 107 ? -16.674 5.139 11.873 1.00 69.75 107 LEU A CA 1
ATOM 835 C C . LEU A 1 107 ? -15.298 5.776 12.145 1.00 69.75 107 LEU A C 1
ATOM 837 O O . LEU A 1 107 ? -15.167 6.696 12.945 1.00 69.75 107 LEU A O 1
ATOM 841 N N . ASP A 1 108 ? -14.256 5.229 11.522 1.00 80.62 108 ASP A N 1
ATOM 842 C CA . ASP A 1 108 ? -12.890 5.744 11.535 1.00 80.62 108 ASP A CA 1
ATOM 843 C C . ASP A 1 108 ? -12.566 6.303 10.145 1.00 80.62 108 ASP A C 1
ATOM 845 O O . ASP A 1 108 ? -12.532 5.579 9.143 1.00 80.62 108 ASP A O 1
ATOM 849 N N . LEU A 1 109 ? -12.319 7.614 10.099 1.00 84.00 109 LEU A N 1
ATOM 850 C CA . LEU A 1 109 ? -11.959 8.347 8.888 1.00 84.00 109 LEU A CA 1
ATOM 851 C C . LEU A 1 109 ? -10.739 7.725 8.199 1.00 84.00 109 LEU A C 1
ATOM 853 O O . LEU A 1 109 ? -10.667 7.666 6.973 1.00 84.00 109 LEU A O 1
ATOM 857 N N . GLU A 1 110 ? -9.781 7.225 8.975 1.00 84.56 110 GLU A N 1
ATOM 858 C CA . GLU A 1 110 ? -8.562 6.651 8.421 1.00 84.56 110 GLU A CA 1
ATOM 859 C C . GLU A 1 110 ? -8.816 5.277 7.778 1.00 84.56 110 GLU A C 1
ATOM 861 O O . GLU A 1 110 ? -8.234 4.981 6.732 1.00 84.56 110 GLU A O 1
ATOM 866 N N . LEU A 1 111 ? -9.730 4.462 8.327 1.00 86.88 111 LEU A N 1
ATOM 867 C CA . LEU A 1 111 ? -10.168 3.221 7.674 1.00 86.88 111 LEU A CA 1
ATOM 868 C C . LEU A 1 111 ? -10.835 3.527 6.331 1.00 86.88 111 LEU A C 1
ATOM 870 O O . LEU A 1 111 ? -10.486 2.901 5.328 1.00 86.88 111 LEU A O 1
ATOM 874 N N . LEU A 1 112 ? -11.728 4.517 6.293 1.00 87.12 112 LEU A N 1
ATOM 875 C CA . LEU A 1 112 ? -12.413 4.921 5.065 1.00 87.12 112 LEU A CA 1
ATOM 876 C C . LEU A 1 112 ? -11.419 5.409 3.999 1.00 87.12 112 LEU A C 1
ATOM 878 O O . LEU A 1 112 ? -11.445 4.935 2.860 1.00 87.12 112 LEU A O 1
ATOM 882 N N . ASN A 1 113 ? -10.483 6.277 4.386 1.00 89.62 113 ASN A N 1
ATOM 883 C CA . ASN A 1 113 ? -9.423 6.766 3.502 1.00 89.62 113 ASN A CA 1
ATOM 884 C C . ASN A 1 113 ? -8.542 5.621 2.987 1.00 89.62 113 ASN A C 1
ATOM 886 O O . ASN A 1 113 ? -8.199 5.568 1.805 1.00 89.62 113 ASN A O 1
ATOM 890 N N . SER A 1 114 ? -8.191 4.667 3.853 1.00 88.12 114 SER A N 1
ATOM 891 C CA . SER A 1 114 ? -7.382 3.514 3.456 1.00 88.12 114 SER A CA 1
ATOM 892 C C . SER A 1 114 ? -8.118 2.597 2.473 1.00 88.12 114 SER A C 1
ATOM 894 O O . SER A 1 114 ? -7.506 2.098 1.527 1.00 88.12 114 SER A O 1
ATOM 896 N N . GLN A 1 115 ? -9.435 2.428 2.622 1.00 88.81 115 GLN A N 1
ATOM 897 C CA . GLN A 1 115 ? -10.263 1.676 1.684 1.00 88.81 115 GLN A CA 1
ATOM 898 C C . GLN A 1 115 ? -10.310 2.363 0.314 1.00 88.81 115 GLN A C 1
ATOM 900 O O . GLN A 1 115 ? -10.099 1.701 -0.706 1.00 88.81 115 GLN A O 1
ATOM 905 N N . GLN A 1 116 ? -10.512 3.683 0.279 1.00 91.12 116 GLN A N 1
ATOM 906 C CA . GLN A 1 116 ? -10.451 4.464 -0.960 1.00 91.12 116 GLN A CA 1
ATOM 907 C C . GLN A 1 116 ? -9.075 4.358 -1.628 1.00 91.12 116 GLN A C 1
ATOM 909 O O . GLN A 1 116 ? -8.980 4.136 -2.836 1.00 91.12 116 GLN A O 1
ATOM 914 N N . TYR A 1 117 ? -7.997 4.437 -0.849 1.00 90.94 117 TYR A N 1
ATOM 915 C CA . TYR A 1 117 ? -6.637 4.285 -1.357 1.00 90.94 117 TYR A CA 1
ATOM 916 C C . TYR A 1 117 ? -6.391 2.887 -1.950 1.00 90.94 117 TYR A C 1
ATOM 918 O O . TYR A 1 117 ? -5.830 2.767 -3.040 1.00 90.94 117 TYR A O 1
ATOM 926 N N . ILE A 1 118 ? -6.873 1.816 -1.307 1.00 91.94 118 ILE A N 1
ATOM 927 C CA . ILE A 1 118 ? -6.806 0.450 -1.857 1.00 91.94 118 ILE A CA 1
ATOM 928 C C . ILE A 1 118 ? -7.559 0.362 -3.192 1.00 91.94 118 ILE A C 1
ATOM 930 O O . ILE A 1 118 ? -7.035 -0.224 -4.142 1.00 91.94 118 ILE A O 1
ATOM 934 N N . GLN A 1 119 ? -8.750 0.957 -3.296 1.00 91.31 119 GLN A N 1
ATOM 935 C CA . GLN A 1 119 ? -9.528 0.983 -4.542 1.00 91.31 119 GLN A CA 1
ATOM 936 C C . GLN A 1 119 ? -8.789 1.726 -5.664 1.00 91.31 119 GLN A C 1
ATOM 938 O O . GLN A 1 119 ? -8.738 1.244 -6.798 1.00 91.31 119 GLN A O 1
ATOM 943 N N . GLN A 1 120 ? -8.155 2.859 -5.351 1.00 89.69 120 GLN A N 1
ATOM 944 C CA . GLN A 1 120 ? -7.318 3.599 -6.297 1.00 89.69 120 GLN A CA 1
ATOM 945 C C . GLN A 1 120 ? -6.101 2.776 -6.745 1.00 89.69 120 GLN A C 1
ATOM 947 O O . GLN A 1 120 ? -5.812 2.702 -7.935 1.00 89.69 120 GLN A O 1
ATOM 952 N N . LEU A 1 121 ? -5.414 2.080 -5.835 1.00 87.75 121 LEU A N 1
ATOM 953 C CA . LEU A 1 121 ? -4.304 1.196 -6.207 1.00 87.75 121 LEU A CA 1
ATOM 954 C C . LEU A 1 121 ? -4.758 0.033 -7.105 1.00 87.75 121 LEU A C 1
ATOM 956 O O . LEU A 1 121 ? -4.050 -0.349 -8.040 1.00 87.75 121 LEU A O 1
ATOM 960 N N . GLN A 1 122 ? -5.943 -0.526 -6.851 1.00 87.38 122 GLN A N 1
ATOM 961 C CA . GLN A 1 122 ? -6.511 -1.590 -7.679 1.00 87.38 122 GLN A CA 1
ATOM 962 C C . GLN A 1 122 ? -6.883 -1.101 -9.084 1.00 87.38 122 GLN A C 1
ATOM 964 O O . GLN A 1 122 ? -6.675 -1.842 -10.046 1.00 87.38 122 GLN A O 1
ATOM 969 N N . SER A 1 123 ? -7.370 0.134 -9.232 1.00 86.06 123 SER A N 1
ATOM 970 C CA . SER A 1 123 ? -7.668 0.704 -10.552 1.00 86.06 123 SER A CA 1
ATOM 971 C C . SER A 1 123 ? -6.397 0.961 -11.371 1.00 86.06 123 SER A C 1
ATOM 973 O O . SER A 1 123 ? -6.384 0.720 -12.580 1.00 86.06 123 SER A O 1
ATOM 975 N N . LEU A 1 124 ? -5.293 1.348 -10.719 1.00 81.94 124 LEU A N 1
ATOM 976 C CA . LEU A 1 124 ? -3.992 1.541 -11.369 1.00 81.94 124 LEU A CA 1
ATOM 977 C C . LEU A 1 124 ? -3.404 0.238 -11.925 1.00 81.94 124 LEU A C 1
ATOM 979 O O . LEU A 1 124 ? -2.827 0.257 -13.010 1.00 81.94 124 LEU A O 1
ATOM 983 N N . LYS A 1 125 ? -3.592 -0.897 -11.237 1.00 75.75 125 LYS A N 1
ATOM 984 C CA . LYS A 1 125 ? -3.117 -2.217 -11.696 1.00 75.75 125 LYS A CA 1
ATOM 985 C C . LYS A 1 125 ? -3.679 -2.605 -13.073 1.00 75.75 125 LYS A C 1
ATOM 987 O O . LYS A 1 125 ? -3.005 -3.288 -13.839 1.00 75.75 125 LYS A O 1
ATOM 992 N N . ASN A 1 126 ? -4.895 -2.162 -13.394 1.00 65.06 126 ASN A N 1
ATOM 993 C CA . ASN A 1 126 ? -5.591 -2.525 -14.631 1.00 65.06 126 ASN A CA 1
ATOM 994 C C . ASN A 1 126 ? -5.322 -1.549 -15.789 1.00 65.06 126 ASN A C 1
ATOM 996 O O . ASN A 1 126 ? -5.785 -1.775 -16.908 1.00 65.06 126 ASN A O 1
ATOM 1000 N N . LYS A 1 127 ? -4.587 -0.455 -15.552 1.00 72.25 127 LYS A N 1
ATOM 1001 C CA . LYS A 1 127 ? -4.357 0.575 -16.566 1.00 72.25 127 LYS A CA 1
ATOM 1002 C C . LYS A 1 127 ? -3.152 0.217 -17.432 1.00 72.25 127 LYS A C 1
ATOM 1004 O O . LYS A 1 127 ? -2.024 0.110 -16.953 1.00 72.25 127 LYS A O 1
ATOM 1009 N N . ASN A 1 128 ? -3.371 0.077 -18.738 1.00 65.81 128 ASN A N 1
ATOM 1010 C CA . ASN A 1 128 ? -2.273 -0.092 -19.683 1.00 65.81 128 ASN A CA 1
ATOM 1011 C C . ASN A 1 128 ? -1.563 1.254 -19.888 1.00 65.81 128 ASN A C 1
ATOM 1013 O O . ASN A 1 128 ? -2.044 2.118 -20.618 1.00 65.81 128 ASN A O 1
ATOM 1017 N N . ILE A 1 129 ? -0.432 1.446 -19.214 1.00 67.38 129 ILE A N 1
ATOM 1018 C CA . ILE A 1 129 ? 0.402 2.635 -19.386 1.00 67.38 129 ILE A CA 1
ATOM 1019 C C . ILE A 1 129 ? 1.326 2.481 -20.598 1.00 67.38 129 ILE A C 1
ATOM 1021 O O . ILE A 1 129 ? 2.100 1.528 -20.706 1.00 67.38 129 ILE A O 1
ATOM 1025 N N . TRP A 1 130 ? 1.253 3.447 -21.511 1.00 68.62 130 TRP A N 1
ATOM 1026 C CA . TRP A 1 130 ? 2.183 3.582 -22.626 1.00 68.62 130 TRP A CA 1
ATOM 1027 C C . TRP A 1 130 ? 3.119 4.760 -22.375 1.00 68.62 130 TRP A C 1
ATOM 1029 O O . TRP A 1 130 ? 2.662 5.877 -22.149 1.00 68.62 130 TRP A O 1
ATOM 1039 N N . PHE A 1 131 ? 4.427 4.518 -22.439 1.00 75.94 131 PHE A N 1
ATOM 1040 C CA . PHE A 1 131 ? 5.436 5.569 -22.328 1.00 75.94 131 PHE A CA 1
ATOM 1041 C C . PHE A 1 131 ? 6.633 5.291 -23.248 1.00 75.94 131 PHE A C 1
ATOM 1043 O O . PHE A 1 131 ? 6.885 4.157 -23.681 1.00 75.94 131 PHE A O 1
ATOM 1050 N N . GLN A 1 132 ? 7.368 6.349 -23.584 1.00 70.81 132 GLN A N 1
ATOM 1051 C CA . GLN A 1 132 ? 8.586 6.279 -24.387 1.00 70.81 132 GLN A CA 1
ATOM 1052 C C . GLN A 1 132 ? 9.799 6.370 -23.451 1.00 70.81 132 GLN A C 1
ATOM 1054 O O . GLN A 1 132 ? 10.027 7.437 -22.889 1.00 70.81 132 GLN A O 1
ATOM 1059 N N . PRO A 1 133 ? 10.573 5.282 -23.264 1.00 70.69 133 PRO A N 1
ATOM 1060 C CA . PRO A 1 133 ? 11.710 5.288 -22.339 1.00 70.69 133 PRO A CA 1
ATOM 1061 C C . PRO A 1 133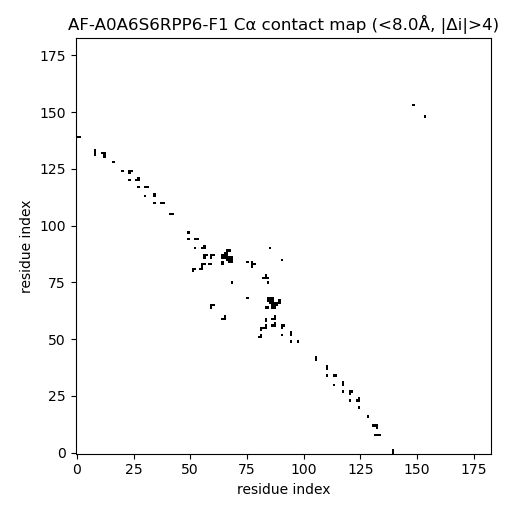 ? 12.879 6.151 -22.830 1.00 70.69 133 PRO A C 1
ATOM 1063 O O . PRO A 1 133 ? 13.724 6.546 -22.038 1.00 70.69 133 PRO A O 1
ATOM 1066 N N . VAL A 1 134 ? 12.934 6.451 -24.132 1.00 71.00 134 VAL A N 1
ATOM 1067 C CA . VAL A 1 134 ? 14.004 7.244 -24.744 1.00 71.00 134 VAL A CA 1
ATOM 1068 C C . VAL A 1 134 ? 13.391 8.307 -25.650 1.00 71.00 134 VAL A C 1
ATOM 1070 O O . VAL A 1 134 ? 12.532 8.000 -26.483 1.00 71.00 134 VAL A O 1
ATOM 1073 N N . LYS A 1 135 ? 13.854 9.552 -25.502 1.00 72.81 135 LYS A N 1
ATOM 1074 C CA . LYS A 1 135 ? 13.505 10.688 -26.362 1.00 72.81 135 LYS A CA 1
ATOM 1075 C C . LYS A 1 135 ? 14.622 10.909 -27.383 1.00 72.81 135 LYS A C 1
ATOM 1077 O O . LYS A 1 135 ? 15.769 11.124 -27.009 1.00 72.81 135 LYS A O 1
ATOM 1082 N N . TYR A 1 136 ? 14.292 10.862 -28.672 1.00 65.56 136 TYR A N 1
ATOM 1083 C CA . TYR A 1 136 ? 15.255 11.097 -29.751 1.00 65.56 136 TYR A CA 1
ATOM 1084 C C . TYR A 1 136 ? 15.379 12.598 -30.037 1.00 65.56 136 TYR A C 1
ATOM 1086 O O . TYR A 1 136 ? 14.381 13.233 -30.369 1.00 65.56 136 TYR A O 1
ATOM 1094 N N . ILE A 1 137 ? 16.589 13.154 -29.934 1.00 72.94 137 ILE A N 1
ATOM 1095 C CA . ILE A 1 137 ? 16.878 14.549 -30.325 1.00 72.94 137 ILE A CA 1
ATOM 1096 C C . ILE A 1 137 ? 17.070 14.648 -31.848 1.00 72.94 137 ILE A C 1
ATOM 1098 O O . ILE A 1 137 ? 16.643 15.616 -32.467 1.00 72.94 137 ILE A O 1
ATOM 1102 N N . GLN A 1 138 ? 17.633 13.607 -32.471 1.00 67.69 138 GLN A N 1
ATOM 1103 C CA . GLN A 1 138 ? 17.698 13.442 -33.924 1.00 67.69 138 GLN A CA 1
ATOM 1104 C C . GLN A 1 138 ? 17.311 12.016 -34.312 1.00 67.69 138 GLN A C 1
ATOM 1106 O O . GLN A 1 138 ? 17.647 11.048 -33.624 1.00 67.69 138 GLN A O 1
ATOM 1111 N N . LYS A 1 139 ? 16.573 11.884 -35.418 1.00 67.25 139 LYS A N 1
ATOM 1112 C CA . LYS A 1 139 ? 16.222 10.576 -35.979 1.00 67.25 139 LYS A CA 1
ATOM 1113 C C . LYS A 1 139 ? 17.486 9.940 -36.573 1.00 67.25 139 LYS A C 1
ATOM 1115 O O . LYS A 1 139 ? 18.262 10.665 -37.189 1.00 67.25 139 LYS A O 1
ATOM 1120 N N . PRO A 1 140 ? 17.684 8.614 -36.444 1.00 66.94 140 PRO A N 1
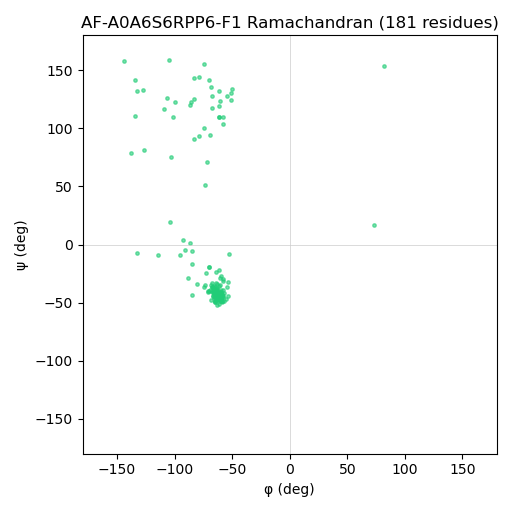ATOM 1121 C CA . PRO A 1 140 ? 18.791 7.936 -37.106 1.00 66.94 140 PRO A CA 1
ATOM 1122 C C . PRO A 1 140 ? 18.687 8.163 -38.615 1.00 66.94 140 PRO A C 1
ATOM 1124 O O . PRO A 1 140 ? 17.754 7.668 -39.253 1.00 66.94 140 PRO A O 1
ATOM 1127 N N . THR A 1 141 ? 19.599 8.952 -39.170 1.00 66.38 141 THR A N 1
ATOM 1128 C CA . THR A 1 141 ? 19.661 9.221 -40.604 1.00 66.38 141 THR A CA 1
ATOM 1129 C C . THR A 1 141 ? 20.307 8.037 -41.307 1.00 66.38 141 THR A C 1
ATOM 1131 O O . THR A 1 141 ? 21.199 7.373 -40.772 1.00 66.38 141 THR A O 1
ATOM 1134 N N . LEU A 1 142 ? 19.825 7.726 -42.510 1.00 65.75 142 LEU A N 1
ATOM 1135 C CA . LEU A 1 142 ? 20.541 6.793 -43.367 1.00 65.75 142 LEU A CA 1
ATOM 1136 C C . LEU A 1 142 ? 21.845 7.475 -43.806 1.00 65.75 142 LEU A C 1
ATOM 1138 O O . LEU A 1 142 ? 21.805 8.655 -44.167 1.00 65.75 142 LEU A O 1
ATOM 1142 N N . PRO A 1 143 ? 22.994 6.777 -43.772 1.00 70.50 143 PRO A N 1
ATOM 1143 C CA . PRO A 1 143 ? 24.232 7.350 -44.272 1.00 70.50 143 PRO A CA 1
ATOM 1144 C C . PRO A 1 143 ? 24.051 7.677 -45.758 1.00 70.50 143 PRO A C 1
ATOM 1146 O O . PRO A 1 143 ? 23.703 6.804 -46.551 1.00 70.50 143 PRO A O 1
ATOM 1149 N N . LEU A 1 144 ? 24.280 8.941 -46.121 1.00 65.38 144 LEU A N 1
ATOM 1150 C CA . LEU A 1 144 ? 24.129 9.446 -47.493 1.00 65.38 144 LEU A CA 1
ATOM 1151 C C . LEU A 1 144 ? 25.075 8.748 -48.483 1.00 65.38 144 LEU A C 1
ATOM 1153 O O . LEU A 1 144 ? 24.804 8.707 -49.678 1.00 65.38 144 LEU A O 1
ATOM 1157 N N . ALA A 1 145 ? 26.167 8.167 -47.983 1.00 64.62 145 ALA A N 1
ATOM 1158 C CA . ALA A 1 145 ? 27.110 7.383 -48.761 1.00 64.62 145 ALA A CA 1
ATOM 1159 C C . ALA A 1 14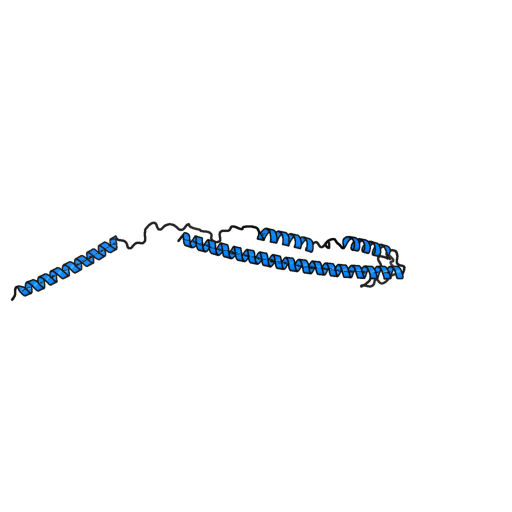5 ? 27.341 6.017 -48.106 1.00 64.62 145 ALA A C 1
ATOM 1161 O O . ALA A 1 145 ? 27.601 5.912 -46.904 1.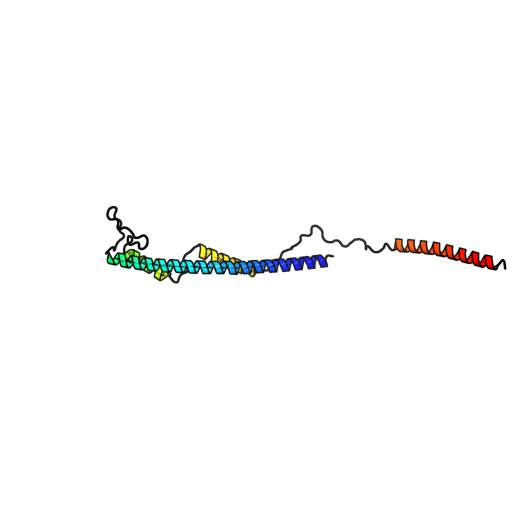00 64.62 145 ALA A O 1
ATOM 1162 N N . LYS A 1 146 ? 27.285 4.958 -48.921 1.00 63.97 146 LYS A N 1
ATOM 1163 C CA . LYS A 1 146 ? 27.697 3.609 -48.526 1.00 63.97 146 LYS A CA 1
ATOM 1164 C C . LYS A 1 146 ? 29.182 3.666 -48.158 1.00 63.97 146 LYS A C 1
ATOM 1166 O O . LYS A 1 146 ? 30.002 3.980 -49.017 1.00 63.97 146 LYS A O 1
ATOM 1171 N N . GLN A 1 147 ? 29.544 3.333 -46.918 1.00 60.16 147 GLN A N 1
ATOM 1172 C CA . GLN A 1 147 ? 30.945 3.132 -46.513 1.00 60.16 147 GLN A CA 1
ATOM 1173 C C . GLN A 1 147 ? 31.487 1.802 -47.067 1.00 60.16 147 GLN A C 1
ATOM 1175 O O . GLN A 1 147 ? 31.968 0.943 -46.340 1.00 60.16 147 GLN A O 1
ATOM 1180 N N . ALA A 1 148 ? 31.324 1.588 -48.371 1.00 65.50 148 ALA A N 1
ATOM 1181 C CA . ALA A 1 148 ? 32.025 0.540 -49.091 1.00 65.50 148 ALA A CA 1
ATOM 1182 C C . ALA A 1 148 ? 33.489 0.976 -49.282 1.00 65.50 148 ALA A C 1
ATOM 1184 O O . ALA A 1 148 ? 33.751 2.186 -49.310 1.00 65.50 148 ALA A O 1
ATOM 1185 N N . PRO A 1 149 ? 34.445 0.040 -49.448 1.00 68.31 149 PRO A N 1
ATOM 1186 C CA . PRO A 1 149 ? 35.767 0.414 -49.934 1.00 68.31 149 PRO A CA 1
ATOM 1187 C C . PRO A 1 149 ? 35.562 1.235 -51.206 1.00 68.31 149 PRO A C 1
ATOM 1189 O O . PRO A 1 149 ? 34.840 0.807 -52.110 1.00 68.31 149 PRO A O 1
ATOM 1192 N N . LYS A 1 150 ? 36.105 2.456 -51.241 1.00 73.81 150 LYS A N 1
ATOM 1193 C CA . LYS A 1 150 ? 35.962 3.350 -52.393 1.00 73.81 150 LYS A CA 1
ATOM 1194 C C . LYS A 1 150 ? 36.531 2.605 -53.598 1.00 73.81 150 LYS A C 1
ATOM 1196 O O . LYS A 1 150 ? 37.745 2.470 -53.715 1.00 73.81 150 LYS A O 1
ATOM 1201 N N . GLN A 1 151 ? 35.647 2.089 -54.453 1.00 77.56 151 GLN A N 1
ATOM 1202 C CA . GLN A 1 151 ? 35.993 1.200 -55.569 1.00 77.56 151 GLN A CA 1
ATOM 1203 C C . GLN A 1 151 ? 37.079 1.821 -56.455 1.00 77.56 151 GLN A C 1
ATOM 1205 O O . GLN A 1 151 ? 37.965 1.127 -56.934 1.00 77.56 151 GLN A O 1
ATOM 1210 N N . MET A 1 152 ? 37.075 3.150 -56.559 1.00 78.81 152 MET A N 1
ATOM 1211 C CA . MET A 1 152 ? 38.115 3.930 -57.218 1.00 78.81 152 MET A CA 1
ATOM 1212 C C . MET A 1 152 ? 39.525 3.671 -56.662 1.00 78.81 152 MET A C 1
ATOM 1214 O O . MET A 1 152 ? 40.441 3.430 -57.439 1.00 78.81 152 MET A O 1
ATOM 1218 N N . TYR A 1 153 ? 39.718 3.658 -55.338 1.00 85.25 153 TYR A N 1
ATOM 1219 C CA . TYR A 1 153 ? 41.030 3.356 -54.755 1.00 85.25 153 TYR A CA 1
ATOM 1220 C C . TYR A 1 153 ? 41.452 1.913 -55.020 1.00 85.25 153 TYR A C 1
ATOM 1222 O O . TYR A 1 153 ? 42.624 1.668 -55.274 1.00 85.25 153 TYR A O 1
ATOM 1230 N N . MET A 1 154 ? 40.506 0.970 -55.013 1.00 86.19 154 MET A N 1
ATOM 1231 C CA . MET A 1 154 ? 40.796 -0.433 -55.317 1.00 86.19 154 MET A CA 1
ATOM 1232 C C . MET A 1 154 ? 41.303 -0.601 -56.756 1.00 86.19 154 MET A C 1
ATOM 1234 O O . MET A 1 154 ? 42.297 -1.288 -56.977 1.00 86.19 154 MET A O 1
ATOM 1238 N N . VAL A 1 155 ? 40.670 0.076 -57.719 1.00 89.88 155 VAL A N 1
ATOM 1239 C CA . VAL A 1 155 ? 41.079 0.054 -59.133 1.00 89.88 155 VAL A CA 1
ATOM 1240 C C . VAL A 1 155 ? 42.447 0.709 -59.329 1.00 89.88 155 VAL A C 1
ATOM 1242 O O . VAL A 1 155 ? 43.295 0.149 -60.019 1.00 89.88 155 VAL A O 1
ATOM 1245 N N . ILE A 1 156 ? 42.693 1.855 -58.689 1.00 91.75 156 ILE A N 1
ATOM 1246 C CA . ILE A 1 156 ? 43.987 2.552 -58.769 1.00 91.75 156 ILE A CA 1
ATOM 1247 C C . ILE A 1 156 ? 45.115 1.665 -58.228 1.00 91.75 156 ILE A C 1
ATOM 1249 O O . ILE A 1 156 ? 46.162 1.542 -58.860 1.00 91.75 156 ILE A O 1
ATOM 1253 N N . LEU A 1 157 ? 44.895 1.020 -57.082 1.00 91.75 157 LEU A N 1
ATOM 1254 C CA . LEU A 1 157 ? 45.907 0.197 -56.420 1.00 91.75 157 LEU A CA 1
ATOM 1255 C C . LEU A 1 157 ? 46.197 -1.087 -57.212 1.00 91.75 157 LEU A C 1
ATOM 1257 O O . LEU A 1 157 ? 47.357 -1.463 -57.367 1.00 91.75 157 LEU A O 1
ATOM 1261 N N . ALA A 1 158 ? 45.163 -1.706 -57.789 1.00 93.50 158 ALA A N 1
ATOM 1262 C CA . ALA A 1 158 ? 45.314 -2.845 -58.692 1.00 93.50 158 ALA A CA 1
ATOM 1263 C C . ALA A 1 158 ? 46.062 -2.471 -59.985 1.00 93.50 158 ALA A C 1
ATOM 1265 O O . ALA A 1 158 ? 46.930 -3.221 -60.427 1.00 93.50 158 ALA A O 1
ATOM 1266 N N . GLY A 1 159 ? 45.773 -1.300 -60.564 1.00 95.31 159 GLY A N 1
ATOM 1267 C CA . GLY A 1 159 ? 46.462 -0.804 -61.757 1.00 95.31 159 GLY A CA 1
ATOM 1268 C C . GLY A 1 159 ? 47.953 -0.559 -61.519 1.00 95.31 159 GLY A C 1
ATOM 1269 O O . GLY A 1 159 ? 48.784 -1.005 -62.308 1.00 95.31 159 GLY A O 1
ATOM 1270 N N . LEU A 1 160 ? 48.302 0.082 -60.399 1.00 95.88 160 LEU A N 1
ATOM 1271 C CA . LEU A 1 160 ? 49.694 0.306 -59.993 1.00 95.88 160 LEU A CA 1
ATOM 1272 C C . LEU A 1 160 ? 50.450 -1.012 -59.786 1.00 95.88 160 LEU A C 1
ATOM 1274 O O . LEU A 1 160 ? 51.558 -1.173 -60.296 1.00 95.88 160 LEU A O 1
ATOM 1278 N N . ALA A 1 161 ? 49.837 -1.973 -59.091 1.00 95.44 161 ALA A N 1
ATOM 1279 C CA . ALA A 1 161 ? 50.430 -3.292 -58.882 1.00 95.44 161 ALA A CA 1
ATOM 1280 C C . ALA A 1 161 ? 50.646 -4.048 -60.207 1.00 95.44 161 ALA A C 1
ATOM 1282 O O . ALA A 1 161 ? 51.705 -4.640 -60.412 1.00 95.44 161 ALA A O 1
ATOM 1283 N N . GLY A 1 162 ? 49.678 -3.989 -61.128 1.00 96.12 162 GLY A N 1
ATOM 1284 C CA . GLY A 1 162 ? 49.787 -4.603 -62.453 1.00 96.12 162 GLY A CA 1
ATOM 1285 C C . GLY A 1 162 ? 50.898 -3.994 -63.310 1.00 96.12 162 GLY A C 1
ATOM 1286 O O . GLY A 1 162 ? 51.626 -4.731 -63.971 1.00 96.12 162 GLY A O 1
ATOM 1287 N N . LEU A 1 163 ? 51.079 -2.669 -63.252 1.00 95.88 163 LEU A N 1
ATOM 1288 C CA . LEU A 1 163 ? 52.164 -1.974 -63.952 1.00 95.88 163 LEU A CA 1
ATOM 1289 C C . LEU A 1 163 ? 53.528 -2.465 -63.448 1.00 95.88 163 LEU A C 1
ATOM 1291 O O . LEU A 1 163 ? 54.364 -2.893 -64.242 1.00 95.88 163 LEU A O 1
ATOM 1295 N N . ILE A 1 164 ? 53.728 -2.470 -62.126 1.00 96.12 164 ILE A N 1
ATOM 1296 C CA . ILE A 1 164 ? 54.992 -2.898 -61.512 1.00 96.12 164 ILE A CA 1
ATOM 1297 C C . ILE A 1 164 ? 55.318 -4.343 -61.910 1.00 96.12 164 ILE A C 1
ATOM 1299 O O . ILE A 1 164 ? 56.421 -4.616 -62.384 1.00 96.12 164 ILE A O 1
ATOM 1303 N N . LEU A 1 165 ? 54.351 -5.258 -61.787 1.00 94.88 165 LEU A N 1
ATOM 1304 C CA . LEU A 1 165 ? 54.538 -6.661 -62.165 1.00 94.88 165 LEU A CA 1
ATOM 1305 C C . LEU A 1 165 ? 54.818 -6.835 -63.666 1.00 94.88 165 LEU A C 1
ATOM 1307 O O . LEU A 1 165 ? 55.664 -7.649 -64.036 1.00 94.88 165 LEU A O 1
ATOM 1311 N N . GLY A 1 166 ? 54.165 -6.052 -64.529 1.00 95.38 166 GLY A N 1
ATOM 1312 C CA . GLY A 1 166 ? 54.406 -6.064 -65.972 1.00 95.38 166 GLY A CA 1
ATOM 1313 C C . GLY A 1 166 ? 55.825 -5.621 -66.338 1.00 95.38 166 GLY A C 1
ATOM 1314 O O . GLY A 1 166 ? 56.500 -6.304 -67.109 1.00 95.38 166 GLY A O 1
ATOM 1315 N N . CYS A 1 167 ? 56.312 -4.529 -65.742 1.00 93.69 167 CYS A N 1
ATOM 1316 C CA . CYS A 1 167 ? 57.689 -4.066 -65.933 1.00 93.69 167 CYS A CA 1
ATOM 1317 C C . CYS A 1 167 ? 58.711 -5.119 -65.490 1.00 93.69 167 CYS A C 1
ATOM 1319 O O . CYS A 1 167 ? 59.650 -5.414 -66.230 1.00 93.69 167 CYS A O 1
ATOM 1321 N N . VAL A 1 168 ? 58.504 -5.720 -64.315 1.00 94.19 168 VAL A N 1
ATOM 1322 C CA . VAL A 1 168 ? 59.372 -6.783 -63.786 1.00 94.19 168 VAL A CA 1
ATOM 1323 C C . VAL A 1 168 ? 59.411 -7.983 -64.739 1.00 94.19 168 VAL A C 1
ATOM 1325 O O . VAL A 1 168 ? 60.495 -8.463 -65.072 1.00 94.19 168 VAL A O 1
ATOM 1328 N N . TYR A 1 169 ? 58.259 -8.430 -65.248 1.00 93.75 169 TYR A N 1
ATOM 1329 C CA . TYR A 1 169 ? 58.172 -9.569 -66.166 1.00 93.75 169 TYR A CA 1
ATOM 1330 C C . TYR A 1 169 ? 58.935 -9.345 -67.481 1.00 93.75 169 TYR A C 1
ATOM 1332 O O . TYR A 1 169 ? 59.669 -10.228 -67.930 1.00 93.75 169 TYR A O 1
ATOM 1340 N N . VAL A 1 170 ? 58.798 -8.164 -68.094 1.00 93.25 170 VAL A N 1
ATOM 1341 C CA . VAL A 1 170 ? 59.484 -7.842 -69.357 1.00 93.25 170 VAL A CA 1
ATOM 1342 C C . VAL A 1 170 ? 61.000 -7.782 -69.167 1.00 93.25 170 VAL A C 1
ATOM 1344 O O . VAL A 1 170 ? 61.728 -8.324 -69.997 1.00 93.25 170 VAL A O 1
ATOM 1347 N N . LEU A 1 171 ? 61.479 -7.190 -68.068 1.00 91.38 171 LEU A N 1
ATOM 1348 C CA . LEU A 1 171 ? 62.910 -7.131 -67.749 1.00 91.38 171 LEU A CA 1
ATOM 1349 C C . LEU A 1 171 ? 63.512 -8.531 -67.565 1.00 91.38 171 LEU A C 1
ATOM 1351 O O . LEU A 1 171 ? 64.547 -8.837 -68.157 1.00 91.38 171 LEU A O 1
ATOM 1355 N N . LEU A 1 172 ? 62.837 -9.405 -66.812 1.00 89.81 172 LEU A N 1
ATOM 1356 C CA . LEU A 1 172 ? 63.237 -10.807 -66.641 1.00 89.81 172 LEU A CA 1
ATOM 1357 C C . LEU A 1 172 ? 63.283 -11.554 -67.979 1.00 89.81 172 LEU A C 1
ATOM 1359 O O . LEU A 1 172 ? 64.260 -12.245 -68.267 1.00 89.81 172 LEU A O 1
ATOM 1363 N N . ARG A 1 173 ? 62.256 -11.389 -68.822 1.00 88.12 173 ARG A N 1
ATOM 1364 C CA . ARG A 1 173 ? 62.198 -12.030 -70.142 1.00 88.12 173 ARG A CA 1
ATOM 1365 C C . ARG A 1 173 ? 63.313 -11.544 -71.065 1.00 88.12 173 ARG A C 1
ATOM 1367 O O . ARG A 1 173 ? 63.918 -12.361 -71.752 1.00 88.12 173 ARG A O 1
ATOM 1374 N N . HIS A 1 174 ? 63.582 -10.240 -71.083 1.00 88.25 174 HIS A N 1
ATOM 1375 C CA . HIS A 1 174 ? 64.656 -9.673 -71.892 1.00 88.25 174 HIS A CA 1
ATOM 1376 C C . HIS A 1 174 ? 66.019 -10.203 -71.437 1.00 88.25 174 HIS A C 1
ATOM 1378 O O . HIS A 1 174 ? 66.774 -10.698 -72.262 1.00 88.25 174 HIS A O 1
ATOM 1384 N N . MET A 1 175 ? 66.293 -10.214 -70.129 1.00 86.81 175 MET A N 1
ATOM 1385 C CA . MET A 1 175 ? 67.550 -10.733 -69.582 1.00 86.81 175 MET A CA 1
ATOM 1386 C C . MET A 1 175 ? 67.782 -12.215 -69.923 1.00 86.81 175 MET A C 1
ATOM 1388 O O . MET A 1 175 ? 68.893 -12.587 -70.289 1.00 86.81 175 MET A O 1
ATOM 1392 N N . ILE A 1 176 ? 66.752 -13.064 -69.832 1.00 86.00 176 ILE A N 1
ATOM 1393 C CA . ILE A 1 176 ? 66.866 -14.492 -70.180 1.00 86.00 176 ILE A CA 1
ATOM 1394 C C . ILE A 1 176 ? 67.108 -14.672 -71.684 1.00 86.00 176 ILE A C 1
ATOM 1396 O O . ILE A 1 176 ? 67.979 -15.446 -72.073 1.00 86.00 176 ILE A O 1
ATOM 1400 N N . ASN A 1 177 ? 66.374 -13.945 -72.532 1.00 80.25 177 ASN A N 1
ATOM 1401 C CA . ASN A 1 177 ? 66.541 -14.041 -73.982 1.00 80.25 177 ASN A CA 1
ATOM 1402 C C . ASN A 1 177 ? 67.904 -13.520 -74.451 1.00 80.25 177 ASN A C 1
ATOM 1404 O O . ASN A 1 177 ? 68.513 -14.158 -75.304 1.00 80.25 177 ASN A O 1
ATOM 1408 N N . SER A 1 178 ? 68.400 -12.416 -73.887 1.00 74.75 178 SER A N 1
ATOM 1409 C CA . SER A 1 178 ? 69.727 -11.888 -74.218 1.00 74.75 178 SER A CA 1
ATOM 1410 C C . SER A 1 178 ? 70.837 -12.861 -73.812 1.00 74.75 178 SER A C 1
ATOM 1412 O O . SER A 1 178 ? 71.815 -13.005 -74.534 1.00 74.75 178 SER A O 1
ATOM 1414 N N . ARG A 1 179 ? 70.658 -13.620 -72.721 1.00 65.56 179 ARG A N 1
ATOM 1415 C CA . ARG A 1 179 ? 71.619 -14.654 -72.303 1.00 65.56 179 ARG A CA 1
ATOM 1416 C C . ARG A 1 179 ? 71.611 -15.904 -73.191 1.00 65.56 179 ARG A C 1
ATOM 1418 O O . ARG A 1 179 ? 72.616 -16.596 -73.255 1.00 65.56 179 ARG A O 1
ATOM 1425 N N . ASN A 1 180 ? 70.503 -16.186 -73.877 1.00 60.62 180 ASN A N 1
ATOM 1426 C CA . ASN A 1 180 ? 70.399 -17.282 -74.849 1.00 60.62 180 ASN A CA 1
ATOM 1427 C C . ASN A 1 180 ? 70.900 -16.898 -76.256 1.00 60.62 180 ASN A C 1
ATOM 1429 O O . ASN A 1 180 ? 70.924 -17.759 -77.127 1.00 60.62 180 ASN A O 1
ATOM 1433 N N . GLN A 1 181 ? 71.253 -15.629 -76.497 1.00 58.56 181 GLN A N 1
ATOM 1434 C CA . GLN A 1 181 ? 71.880 -15.174 -77.747 1.00 58.56 181 GLN A CA 1
ATOM 1435 C C . GLN A 1 181 ? 73.415 -15.105 -77.662 1.00 58.56 181 GLN A C 1
ATOM 1437 O O . GLN A 1 181 ? 74.061 -14.917 -78.688 1.00 58.56 181 GLN A O 1
ATOM 1442 N N . GLU A 1 182 ? 73.992 -15.276 -76.468 1.00 52.97 182 GLU A N 1
ATOM 1443 C CA . GLU A 1 182 ? 75.447 -15.320 -76.233 1.00 52.97 182 GLU A CA 1
ATOM 1444 C C . GLU A 1 182 ? 75.988 -16.749 -75.994 1.00 52.97 182 GLU A C 1
ATOM 1446 O O . GLU A 1 182 ? 77.083 -16.917 -75.455 1.00 52.97 182 GLU A O 1
ATOM 1451 N N . VAL A 1 183 ? 75.244 -17.786 -76.400 1.00 45.34 183 VAL A N 1
ATOM 1452 C CA . VAL A 1 183 ? 75.698 -19.194 -76.456 1.00 45.34 183 VAL A CA 1
ATOM 1453 C C . VAL A 1 183 ? 75.580 -19.689 -77.888 1.00 45.34 183 VAL A C 1
ATOM 1455 O O . VAL A 1 183 ? 76.539 -20.336 -78.359 1.00 45.34 183 VAL A O 1
#

Nearest PDB structures (foldseek):
  3b8m-assembly1_C  TM=8.373E-01  e=2.520E-06  Escherichia coli
  6rbg-assembly1_A  TM=7.118E-01  e=3.177E-05  Escherichia coli K-12
  8p3o-assembly1_D  TM=7.110E-01  e=3.326E-04  Escherichia coli K-12
  7y8t-assembly1_A  TM=1.532E-01  e=1.684E+00  Candidatus Scalindua brodae

Secondary structure (DSSP, 8-state):
-HHHHHHHHHHHHHHHHHHHHHHHHHHHHHHHHHHHHHHHHHHHHHHHHHHHHHHHHHHHHHTT--S----TT------SSS--TT-HHHHHHHHHHHHHTTTSPP--HHHHHHHHHHHHHHHHHT------S---SS--PPPSS--S--HHHHHHHHHHHHHHHHHHHHHHHHHHHHHTS--

Mean predicted aligned error: 14.76 Å

Sequence (183 aa):
MSGYLRYVASNIRQEIKAELNKKIAQQIVYTKGKYVIKLTALKNANRVAVQRLKNSLTIAQSVGVKKPVSTTHNFIQDDLDYPIALGSEALAKKLAIIEQNNDQLPLDLELLNSQQYIQQLQSLKNKNIWFQPVKYIQKPTLPLAKQAPKQMYMVILAGLAGLILGCVYVLLRHMINSRNQEV